Protein AF-A0A957GMZ2-F1 (afdb_monomer)

Foldseek 3Di:
DVLVVCVVCVVVVVVVQVVLVVVPWPKKFKAFPVRHTSDMPPDDPDPDPPPDAALEKEFQDAVPDGGIIIGTHRDDDPVVNVVRNVVSVVNNVVVNVVVVVVVVVVVVVVVVVVVVLVVVLVVVLPPDLDLLSLQQVLFVSLCVVLQFQKKKKWWAAPPDPIHIYIPPDDQDDPVVVVVVQVVCLVPQAKDKDACVRDPDRDSFRIKIKHFADAPRTSGIIMMGTGHPPDYDDPVSNVVSHVSRPVSRVSSNVSVVVVVVVVVVVVVD

Solvent-accessible surface area (backbone atoms only — not comparable to full-atom values): 14626 Å² total; per-residue (Å²): 104,62,68,54,51,52,65,74,43,36,72,60,53,49,52,52,36,50,56,42,42,74,74,56,28,70,33,33,36,34,29,37,71,86,71,47,78,75,47,57,38,74,71,67,96,56,93,70,78,71,89,66,79,54,66,34,76,23,68,21,40,49,87,93,43,67,56,20,34,42,33,32,25,74,49,84,47,73,69,56,50,54,50,46,41,52,52,23,51,51,54,16,51,52,54,40,50,54,51,49,51,54,49,51,50,50,53,49,50,53,51,50,52,49,49,50,53,52,47,54,53,51,60,58,60,72,75,64,94,46,67,65,62,48,39,33,49,50,11,44,50,47,13,61,76,65,41,26,71,23,14,30,37,40,41,33,40,91,89,51,80,70,44,73,23,45,16,87,55,84,75,68,57,74,64,66,47,49,51,52,52,53,54,42,66,74,66,67,50,73,43,77,50,42,48,93,77,44,97,61,91,55,93,47,60,26,41,41,37,31,56,26,61,42,89,78,40,79,43,32,38,38,36,40,32,33,46,63,97,50,82,89,46,74,69,48,55,53,51,51,43,56,51,21,51,52,50,16,53,50,54,48,53,50,54,53,50,52,53,52,54,52,52,57,62,75,76,109

pLDDT: mean 81.41, std 11.22, range [46.53, 94.38]

Sequence (268 aa):
MLADIVAIQHDHLEALAHDWLAAGATAFCIWNPQNELLARWPMLANGSSNGTAPNLTASIQVGNLTIGALGVFGIDTDQARVRLQAEANLLSQLAHLERDLNSMAAELIDTRDQLLALYNLTEATRHYVGIDETLERLAYETAKLVKAESAFLIVDLPQRPRLKAYYPSKMLDDETLAECLTMMQASRQPFLSTRDTVSDDPPYRSLLLVPMQVRQSKTAVLGVMNKLGDDFMSPDVKMAKAIADYAGAQIENVLLFQASVEQTRLQT

Secondary structure (DSSP, 8-state):
-HHHHHHHTHHHHHHHHHHHHHTT-SEEEEE-TTS-EEEEESPPSS-----PPPSEEEEEEETTEEEEEEEEES---HHHHHHHHHHHHHHHHHHHHHHHHHHHHHHHHHHHHHHHHHHHHHHHHTT---HHHHHHHHHHHHHHHTTEEEEEEEEE-TTSPPEEEEESS--S-HHHHHHHHHHHHHH-S-EEEEGGG-SS--S-SEEEEEE---TT-SEEEEEEEEESSS---HHHHHHHHHHHHHHHHHHHHHHHHHHHHHHHHHT-

Nearest PDB structures (foldseek):
  3ci6-assembly1_A  TM=6.701E-01  e=3.693E-06  Acinetobacter baylyi ADP1
  4bwi-assembly1_B  TM=6.196E-01  e=6.187E-07  Synechocystis sp.
  4bwi-assembly1_A  TM=5.876E-01  e=1.424E-06  Synechocystis sp.
  8w26-assembly1_A  TM=5.271E-01  e=2.583E-06  Synechococcus sp. JA-2-3B'a(2-13)
  5llx-assembly1_A  TM=5.083E-01  e=1.240E-04  Idiomarina sp. A28L

Mean predicted aligned error: 16.18 Å

Structure (mmCIF, N/CA/C/O backbone):
data_AF-A0A957GMZ2-F1
#
_entry.id   AF-A0A957GMZ2-F1
#
loop_
_atom_site.group_PDB
_atom_site.id
_atom_site.type_symbol
_atom_site.label_atom_id
_atom_site.label_alt_id
_atom_site.label_comp_id
_atom_site.label_asym_id
_atom_site.label_entity_id
_atom_site.label_seq_id
_atom_site.pdbx_PDB_ins_code
_atom_site.Cartn_x
_atom_site.Cartn_y
_atom_site.Cartn_z
_atom_site.occupancy
_atom_site.B_iso_or_equiv
_atom_site.auth_seq_id
_atom_site.auth_comp_id
_atom_site.auth_asym_id
_atom_site.auth_atom_id
_atom_site.pdbx_PDB_model_num
ATOM 1 N N . MET A 1 1 ? 9.984 -5.048 -19.584 1.00 73.81 1 MET A N 1
ATOM 2 C CA . MET A 1 1 ? 9.937 -3.639 -20.028 1.00 73.81 1 MET A CA 1
ATOM 3 C C . MET A 1 1 ? 10.576 -3.481 -21.399 1.00 73.81 1 MET A C 1
ATOM 5 O O . MET A 1 1 ? 9.835 -3.514 -22.361 1.00 73.81 1 MET A O 1
ATOM 9 N N . LEU A 1 2 ? 11.909 -3.404 -21.557 1.00 77.75 2 LEU A N 1
ATOM 10 C CA . LEU A 1 2 ? 12.484 -3.188 -22.900 1.00 77.75 2 LEU A CA 1
ATOM 11 C C . LEU A 1 2 ? 12.170 -4.329 -23.887 1.00 77.75 2 LEU A C 1
ATOM 13 O O . LEU A 1 2 ? 11.865 -4.062 -25.040 1.00 77.75 2 LEU A O 1
ATOM 17 N N . ALA A 1 3 ? 12.185 -5.586 -23.433 1.00 80.06 3 ALA A N 1
ATOM 18 C CA . ALA A 1 3 ? 11.786 -6.726 -24.264 1.00 80.06 3 ALA A CA 1
ATOM 19 C C . ALA A 1 3 ? 10.318 -6.642 -24.727 1.00 80.06 3 ALA A C 1
ATOM 21 O O . ALA A 1 3 ? 10.023 -6.969 -25.872 1.00 80.06 3 ALA A O 1
ATOM 22 N N . ASP A 1 4 ? 9.423 -6.145 -23.868 1.00 80.81 4 ASP A N 1
ATOM 23 C CA . ASP A 1 4 ? 8.000 -5.980 -24.184 1.00 80.81 4 ASP A CA 1
ATOM 24 C C . ASP A 1 4 ? 7.801 -4.844 -25.194 1.00 80.81 4 ASP A C 1
ATOM 26 O O . ASP A 1 4 ? 7.103 -5.025 -26.184 1.00 80.81 4 ASP A O 1
ATOM 30 N N . ILE A 1 5 ? 8.508 -3.718 -25.023 1.00 80.88 5 ILE A N 1
ATOM 31 C CA . ILE A 1 5 ? 8.527 -2.616 -25.999 1.00 80.88 5 ILE A CA 1
ATOM 32 C C . ILE A 1 5 ? 9.024 -3.112 -27.357 1.00 80.88 5 ILE A C 1
ATOM 34 O O . ILE A 1 5 ? 8.423 -2.796 -28.379 1.00 80.88 5 ILE A O 1
ATOM 38 N N . VAL A 1 6 ? 10.102 -3.901 -27.381 1.00 82.25 6 VAL A N 1
ATOM 39 C CA . VAL A 1 6 ? 10.663 -4.461 -28.620 1.00 82.25 6 VAL A CA 1
ATOM 40 C C . VAL A 1 6 ? 9.688 -5.430 -29.292 1.00 82.25 6 VAL A C 1
ATOM 42 O O . VAL A 1 6 ? 9.601 -5.443 -30.518 1.00 82.25 6 VAL A O 1
ATOM 45 N N . ALA A 1 7 ? 8.935 -6.210 -28.514 1.00 82.31 7 ALA A N 1
ATOM 46 C CA . ALA A 1 7 ? 7.908 -7.104 -29.038 1.00 82.31 7 ALA A CA 1
ATOM 47 C C . ALA A 1 7 ? 6.683 -6.339 -29.573 1.00 82.31 7 ALA A C 1
ATOM 49 O O . ALA A 1 7 ? 6.166 -6.678 -30.633 1.00 82.31 7 ALA A O 1
ATOM 50 N N . ILE A 1 8 ? 6.234 -5.295 -28.868 1.00 82.75 8 ILE A N 1
ATOM 51 C CA . ILE A 1 8 ? 5.062 -4.486 -29.237 1.00 82.75 8 ILE A CA 1
ATOM 52 C C . ILE A 1 8 ? 5.362 -3.581 -30.439 1.00 82.75 8 ILE A C 1
ATOM 54 O O . ILE A 1 8 ? 4.514 -3.411 -31.309 1.00 82.75 8 ILE A O 1
ATOM 58 N N . GLN A 1 9 ? 6.561 -2.997 -30.500 1.00 83.00 9 GLN A N 1
ATOM 59 C CA . GLN A 1 9 ? 6.983 -2.045 -31.537 1.00 83.00 9 GLN A CA 1
ATOM 60 C C . GLN A 1 9 ? 7.858 -2.694 -32.618 1.00 83.00 9 GLN A C 1
ATOM 62 O O . GLN A 1 9 ? 8.657 -2.009 -33.260 1.00 83.00 9 GLN A O 1
ATOM 67 N N . HIS A 1 10 ? 7.727 -4.008 -32.818 1.00 83.62 10 HIS A N 1
ATOM 68 C CA . HIS A 1 10 ? 8.591 -4.769 -33.719 1.00 83.62 10 HIS A CA 1
ATOM 69 C C . HIS A 1 10 ? 8.623 -4.187 -35.138 1.00 83.62 10 HIS A C 1
ATOM 71 O O . HIS A 1 10 ? 9.705 -3.903 -35.645 1.00 83.62 10 HIS A O 1
ATOM 77 N N . ASP A 1 11 ? 7.457 -3.910 -35.728 1.00 85.19 11 ASP A N 1
ATOM 78 C CA . ASP A 1 11 ? 7.334 -3.388 -37.097 1.00 85.19 11 ASP A CA 1
ATOM 79 C C . ASP A 1 11 ? 8.026 -2.024 -37.268 1.00 85.19 11 ASP A C 1
ATOM 81 O O . ASP A 1 11 ? 8.642 -1.734 -38.295 1.00 85.19 11 ASP A O 1
ATOM 85 N N . HIS A 1 12 ? 7.956 -1.169 -36.243 1.00 84.56 12 HIS A N 1
ATOM 86 C CA . HIS A 1 12 ? 8.593 0.145 -36.278 1.00 84.56 12 HIS A CA 1
ATOM 87 C C . HIS A 1 12 ? 10.117 0.037 -36.135 1.00 84.56 12 HIS A C 1
ATOM 89 O O . HIS A 1 12 ? 10.860 0.718 -36.841 1.00 84.56 12 HIS A O 1
ATOM 95 N N . LEU A 1 13 ? 10.591 -0.850 -35.256 1.00 86.75 13 LEU A N 1
ATOM 96 C CA . LEU A 1 13 ? 12.017 -1.141 -35.098 1.00 86.75 13 LEU A CA 1
ATOM 97 C C . LEU A 1 13 ? 12.602 -1.807 -36.347 1.00 86.75 13 LEU A C 1
ATOM 99 O O . LEU A 1 13 ? 13.735 -1.513 -36.723 1.00 86.75 13 LEU A O 1
ATOM 103 N N . GLU A 1 14 ? 11.824 -2.653 -37.018 1.00 88.31 14 GLU A N 1
ATOM 104 C CA . GLU A 1 14 ? 12.190 -3.243 -38.297 1.00 88.31 14 GLU A CA 1
ATOM 105 C C . GLU A 1 14 ? 12.313 -2.171 -39.387 1.00 88.31 14 GLU A C 1
ATOM 107 O O . GLU A 1 14 ? 13.298 -2.173 -40.126 1.00 88.31 14 GLU A O 1
ATOM 112 N N . ALA A 1 15 ? 11.383 -1.214 -39.468 1.00 88.38 15 ALA A N 1
ATOM 113 C CA . ALA A 1 15 ? 11.490 -0.094 -40.405 1.00 88.38 15 ALA A CA 1
ATOM 114 C C . ALA A 1 15 ? 12.758 0.747 -40.157 1.00 88.38 15 ALA A C 1
ATOM 116 O O . ALA A 1 15 ? 13.513 1.023 -41.090 1.00 88.38 15 ALA A O 1
ATOM 117 N N . LEU A 1 16 ? 13.055 1.073 -38.892 1.00 88.38 16 LEU A N 1
ATOM 118 C CA . LEU A 1 16 ? 14.285 1.781 -38.519 1.00 88.38 16 LEU A CA 1
ATOM 119 C C . LEU A 1 16 ? 15.540 0.989 -38.900 1.00 88.38 16 LEU A C 1
ATOM 121 O O . LEU A 1 16 ? 16.502 1.555 -39.423 1.00 88.38 16 LEU A O 1
ATOM 125 N N . ALA A 1 17 ? 15.534 -0.325 -38.675 1.00 88.62 17 ALA A N 1
ATOM 126 C CA . ALA A 1 17 ? 16.635 -1.191 -39.062 1.00 88.62 17 ALA A CA 1
ATOM 127 C C . ALA A 1 17 ? 16.863 -1.181 -40.581 1.00 88.62 17 ALA A C 1
ATOM 129 O O . ALA A 1 17 ? 18.006 -1.066 -41.024 1.00 88.62 17 ALA A O 1
ATOM 130 N N . HIS A 1 18 ? 15.796 -1.246 -41.383 1.00 90.38 18 HIS A N 1
ATOM 131 C CA . HIS A 1 18 ? 15.889 -1.144 -42.840 1.00 90.38 18 HIS A CA 1
ATOM 132 C C . HIS A 1 18 ? 16.468 0.204 -43.286 1.00 90.38 18 HIS A C 1
ATOM 134 O O . HIS A 1 18 ? 17.341 0.225 -44.155 1.00 90.38 18 HIS A O 1
ATOM 140 N N . ASP A 1 19 ? 16.073 1.309 -42.651 1.00 91.00 19 ASP A N 1
ATOM 141 C CA . ASP A 1 19 ? 16.626 2.636 -42.944 1.00 91.00 19 ASP A CA 1
ATOM 142 C C . ASP A 1 19 ? 18.119 2.743 -42.595 1.00 91.00 19 ASP A C 1
ATOM 144 O O . ASP A 1 19 ? 18.878 3.433 -43.280 1.00 91.00 19 ASP A O 1
ATOM 148 N N . TRP A 1 20 ? 18.569 2.067 -41.534 1.00 90.75 20 TRP A N 1
ATOM 149 C CA . TRP A 1 20 ? 19.989 1.976 -41.190 1.00 90.75 20 TRP A CA 1
ATOM 150 C C . TRP A 1 20 ? 20.776 1.158 -42.212 1.00 90.75 20 TRP A C 1
ATOM 152 O O . TRP A 1 20 ? 21.848 1.587 -42.646 1.00 90.75 20 TRP A 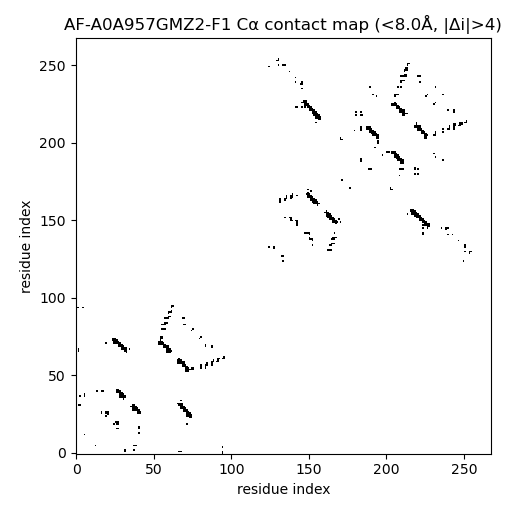O 1
ATOM 162 N N . LEU A 1 21 ? 20.245 0.008 -42.633 1.00 88.56 21 LEU A N 1
ATOM 163 C CA . LEU A 1 21 ? 20.865 -0.836 -43.658 1.00 88.56 21 LEU A CA 1
ATOM 164 C C . LEU A 1 21 ? 20.949 -0.106 -45.007 1.00 88.56 21 LEU A C 1
ATOM 166 O O . LEU A 1 21 ? 21.993 -0.131 -45.657 1.00 88.56 21 LEU A O 1
ATOM 170 N N . ALA A 1 22 ? 19.896 0.620 -45.395 1.00 88.56 22 ALA A N 1
ATOM 171 C CA . ALA A 1 22 ? 19.880 1.446 -46.603 1.00 88.56 22 ALA A CA 1
ATOM 172 C C . ALA A 1 22 ? 20.901 2.597 -46.548 1.00 88.56 22 ALA A C 1
ATOM 174 O O . ALA A 1 22 ? 21.479 2.960 -47.572 1.00 88.56 22 ALA A O 1
ATOM 175 N N . ALA A 1 23 ? 21.170 3.139 -45.356 1.00 86.12 23 ALA A N 1
ATOM 176 C CA . ALA A 1 23 ? 22.198 4.154 -45.134 1.00 86.12 23 ALA A CA 1
ATOM 177 C C . ALA A 1 23 ? 23.640 3.599 -45.152 1.00 86.12 23 ALA A C 1
ATOM 179 O O . ALA A 1 23 ? 24.589 4.375 -45.038 1.00 86.12 23 ALA A O 1
ATOM 180 N N . GLY A 1 24 ? 23.815 2.279 -45.303 1.00 85.81 24 GLY A N 1
ATOM 181 C CA . GLY A 1 24 ? 25.116 1.609 -45.378 1.00 85.81 24 GLY A CA 1
ATOM 182 C C . GLY A 1 24 ? 25.524 0.850 -44.113 1.00 85.81 24 GLY A C 1
ATOM 183 O O . GLY A 1 24 ? 26.675 0.423 -44.011 1.00 85.81 24 GLY A O 1
ATOM 184 N N . ALA A 1 25 ? 24.624 0.680 -43.137 1.00 88.75 25 ALA A N 1
ATOM 185 C CA . ALA A 1 25 ? 24.909 -0.145 -41.972 1.00 88.75 25 ALA A CA 1
ATOM 186 C C . ALA A 1 25 ? 24.957 -1.619 -42.376 1.00 88.75 25 ALA A C 1
ATOM 188 O O . ALA A 1 25 ? 24.236 -2.076 -43.258 1.00 88.75 25 ALA A O 1
ATOM 189 N N . THR A 1 26 ? 25.797 -2.386 -41.693 1.00 85.81 26 THR A N 1
ATOM 190 C CA . THR A 1 26 ? 25.870 -3.844 -41.862 1.00 85.81 26 THR A CA 1
ATOM 191 C C . THR A 1 26 ? 24.919 -4.573 -40.921 1.00 85.81 26 THR A C 1
ATOM 193 O O . THR A 1 26 ? 24.476 -5.676 -41.238 1.00 85.81 26 THR A O 1
ATOM 196 N N . ALA A 1 27 ? 24.604 -3.972 -39.770 1.00 86.81 27 ALA A N 1
ATOM 197 C CA . ALA A 1 27 ? 23.594 -4.472 -38.849 1.00 86.81 27 ALA A CA 1
ATOM 198 C C . ALA A 1 27 ? 23.089 -3.381 -37.892 1.00 86.81 27 ALA A C 1
ATOM 200 O O . ALA A 1 27 ? 23.830 -2.459 -37.545 1.00 86.81 27 ALA A O 1
ATOM 201 N N . PHE A 1 28 ? 21.854 -3.552 -37.424 1.00 89.06 28 PHE A N 1
ATOM 202 C CA . PHE A 1 28 ? 21.220 -2.811 -36.334 1.00 89.06 28 PHE A CA 1
ATOM 203 C C . PHE A 1 28 ? 20.789 -3.788 -35.237 1.00 89.06 28 PHE A C 1
ATOM 205 O O . PHE A 1 28 ? 20.369 -4.910 -35.530 1.00 89.06 28 PHE A O 1
ATOM 212 N N . CYS A 1 29 ? 20.910 -3.400 -33.973 1.00 89.62 29 CYS A N 1
ATOM 213 C CA . CYS A 1 29 ? 20.696 -4.304 -32.844 1.00 89.62 29 CYS A CA 1
ATOM 214 C C . CYS A 1 29 ? 20.311 -3.579 -31.561 1.00 89.62 29 CYS A C 1
ATOM 216 O O . CYS A 1 29 ? 20.622 -2.405 -31.371 1.00 89.62 29 CYS A O 1
ATOM 218 N N . ILE A 1 30 ? 19.649 -4.324 -30.679 1.00 89.44 30 ILE A N 1
ATOM 219 C CA . ILE A 1 30 ? 19.155 -3.859 -29.387 1.00 89.44 30 ILE A CA 1
ATOM 220 C C . ILE A 1 30 ? 19.600 -4.857 -28.324 1.00 89.44 30 ILE A C 1
ATOM 222 O O . ILE A 1 30 ? 19.367 -6.058 -28.476 1.00 89.44 30 ILE A O 1
ATOM 226 N N . TRP A 1 31 ? 20.202 -4.366 -27.242 1.00 88.12 31 TRP A N 1
ATOM 227 C CA . TRP A 1 31 ? 20.588 -5.175 -26.084 1.00 88.12 31 TRP A CA 1
ATOM 228 C C . TRP A 1 31 ? 19.838 -4.775 -24.828 1.00 88.12 31 TRP A C 1
ATOM 230 O O . TRP A 1 31 ? 19.437 -3.620 -24.659 1.00 88.12 31 TRP A O 1
ATOM 240 N N . ASN A 1 32 ? 19.709 -5.737 -23.920 1.00 86.06 32 ASN A N 1
ATOM 241 C CA . ASN A 1 32 ? 19.279 -5.493 -22.553 1.00 86.06 32 ASN A CA 1
ATOM 242 C C . ASN A 1 32 ? 20.463 -5.018 -21.669 1.00 86.06 32 ASN A C 1
ATOM 244 O O . ASN A 1 32 ? 21.615 -5.012 -22.112 1.00 86.06 32 ASN A O 1
ATOM 248 N N . PRO A 1 33 ? 20.214 -4.623 -20.406 1.00 82.00 33 PRO A N 1
ATOM 249 C CA . PRO A 1 33 ? 21.260 -4.181 -19.479 1.00 82.00 33 PRO A CA 1
ATOM 250 C C . PRO A 1 33 ? 22.289 -5.268 -19.140 1.00 82.00 33 PRO A C 1
ATOM 252 O O . PRO A 1 33 ? 23.411 -4.954 -18.759 1.00 82.00 33 PRO A O 1
ATOM 255 N N . GLN A 1 34 ? 21.912 -6.543 -19.276 1.00 81.88 34 GLN A N 1
ATOM 256 C CA . GLN A 1 34 ? 22.770 -7.715 -19.091 1.00 81.88 34 GLN A CA 1
ATOM 257 C C . GLN A 1 34 ? 23.616 -8.027 -20.340 1.00 81.88 34 GLN A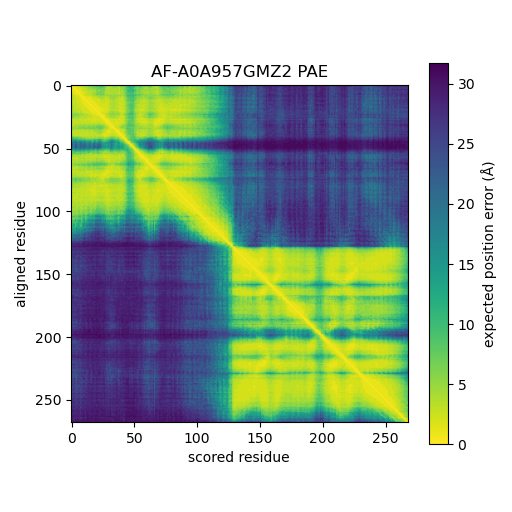 C 1
ATOM 259 O O . GLN A 1 34 ? 24.333 -9.025 -20.362 1.00 81.88 34 GLN A O 1
ATOM 264 N N . ASN A 1 35 ? 23.572 -7.155 -21.356 1.00 77.75 35 ASN A N 1
ATOM 265 C CA . ASN A 1 35 ? 24.282 -7.285 -22.626 1.00 77.75 35 ASN A CA 1
ATOM 266 C C . ASN A 1 35 ? 23.834 -8.496 -23.470 1.00 77.75 35 ASN A C 1
ATOM 268 O O . ASN A 1 35 ? 24.556 -8.962 -24.353 1.00 77.75 35 ASN A O 1
ATOM 272 N N . GLU A 1 36 ? 22.625 -8.996 -23.221 1.00 82.12 36 GLU A N 1
ATOM 273 C CA . GLU A 1 36 ? 21.969 -10.011 -24.036 1.00 82.12 36 GLU A CA 1
ATOM 274 C C . GLU A 1 36 ? 21.246 -9.338 -25.203 1.00 82.12 36 GLU A C 1
ATOM 276 O O . GLU A 1 36 ? 20.627 -8.278 -25.066 1.00 82.12 36 GLU A O 1
ATOM 281 N N . LEU A 1 37 ? 21.349 -9.949 -26.380 1.00 82.69 37 LEU A N 1
ATOM 282 C CA . LEU A 1 37 ? 20.761 -9.429 -27.606 1.00 82.69 37 LEU A CA 1
ATOM 283 C C . LEU A 1 37 ? 19.245 -9.657 -27.595 1.00 82.69 37 LEU A C 1
ATOM 285 O O . LEU A 1 37 ? 18.797 -10.801 -27.620 1.00 82.69 37 LEU A O 1
ATOM 289 N N . LEU A 1 38 ? 18.469 -8.574 -27.602 1.00 84.81 38 LEU A N 1
ATOM 290 C CA . LEU A 1 38 ? 17.008 -8.624 -27.688 1.00 84.81 38 LEU A CA 1
ATOM 291 C C . LEU A 1 38 ? 16.536 -8.752 -29.137 1.00 84.81 38 LEU A C 1
ATOM 293 O O . LEU A 1 38 ? 15.622 -9.519 -29.422 1.00 84.81 38 LEU A O 1
ATOM 297 N N . ALA A 1 39 ? 17.158 -8.008 -30.054 1.00 86.19 39 ALA A N 1
ATOM 298 C CA . ALA A 1 39 ? 16.830 -8.059 -31.474 1.00 86.19 39 ALA A CA 1
ATOM 299 C C . ALA A 1 39 ? 18.016 -7.624 -32.345 1.00 86.19 39 ALA A C 1
ATOM 301 O O . ALA A 1 39 ? 18.848 -6.816 -31.921 1.00 86.19 39 ALA A O 1
ATOM 302 N N . ARG A 1 40 ? 18.098 -8.163 -33.568 1.00 86.94 40 ARG A N 1
ATOM 303 C CA . ARG A 1 40 ? 19.129 -7.832 -34.561 1.00 86.94 40 ARG A CA 1
ATOM 304 C C . ARG A 1 40 ? 18.596 -7.965 -35.978 1.00 86.94 40 ARG A C 1
ATOM 306 O O . ARG A 1 40 ? 17.957 -8.959 -36.310 1.00 86.94 40 ARG A O 1
ATOM 313 N N . TRP A 1 41 ? 19.016 -7.036 -36.824 1.00 88.75 41 TRP A N 1
ATOM 314 C CA . TRP A 1 41 ? 18.743 -7.025 -38.252 1.00 88.75 41 TRP A CA 1
ATOM 315 C C . TRP A 1 41 ? 20.034 -6.780 -39.044 1.00 88.75 41 TRP A C 1
ATOM 317 O O . TRP A 1 41 ? 20.797 -5.889 -38.669 1.00 88.75 41 TRP A O 1
ATOM 327 N N . PRO A 1 42 ? 20.299 -7.531 -40.130 1.00 81.25 42 PRO A N 1
ATOM 328 C CA . PRO A 1 42 ? 19.615 -8.763 -40.528 1.00 81.25 42 PRO A CA 1
ATOM 329 C C . PRO A 1 42 ? 19.868 -9.901 -39.521 1.00 81.25 42 PRO A C 1
ATOM 331 O O . PRO A 1 42 ? 20.904 -9.940 -38.845 1.00 81.25 42 PRO A O 1
ATOM 334 N N . MET A 1 43 ? 18.915 -10.832 -39.418 1.00 73.50 43 MET A N 1
ATOM 335 C CA . MET A 1 43 ? 19.029 -11.997 -38.538 1.00 73.50 43 MET A CA 1
ATOM 336 C C . MET A 1 43 ? 20.156 -12.909 -39.045 1.00 73.50 43 MET A C 1
ATOM 338 O O . MET A 1 43 ? 20.182 -13.291 -40.215 1.00 73.50 43 MET A O 1
ATOM 342 N N . LEU A 1 44 ? 21.127 -13.235 -38.189 1.00 66.81 44 LEU A N 1
ATOM 343 C CA . LEU A 1 44 ? 22.219 -14.131 -38.573 1.00 66.81 44 LEU A CA 1
ATOM 344 C C . LEU A 1 44 ? 21.679 -15.561 -38.705 1.00 66.81 44 LEU A C 1
ATOM 346 O O . LEU A 1 44 ? 21.052 -16.070 -37.781 1.00 66.81 44 LEU A O 1
ATOM 350 N N . ALA A 1 45 ? 21.958 -16.215 -39.837 1.00 52.97 45 ALA A N 1
ATOM 351 C CA . ALA A 1 45 ? 21.461 -17.560 -40.148 1.00 52.97 45 ALA A CA 1
ATOM 352 C C . ALA A 1 45 ? 21.933 -18.644 -39.159 1.00 52.97 45 ALA A C 1
ATOM 354 O O . ALA A 1 45 ? 21.316 -19.699 -39.071 1.00 52.97 45 ALA A O 1
ATOM 355 N N . ASN A 1 46 ? 22.987 -18.371 -38.386 1.00 47.69 46 ASN A N 1
ATOM 356 C CA . ASN A 1 46 ? 23.498 -19.237 -37.331 1.00 47.69 46 ASN A CA 1
ATOM 357 C C . ASN A 1 46 ? 23.702 -18.375 -36.081 1.00 47.69 46 ASN A C 1
ATOM 359 O O . ASN A 1 46 ? 24.330 -17.323 -36.184 1.00 47.69 46 ASN A O 1
ATOM 363 N N . GLY A 1 47 ? 23.179 -18.805 -34.928 1.00 46.59 47 GLY A N 1
ATOM 364 C CA . GLY A 1 47 ? 23.130 -18.078 -33.647 1.00 46.59 47 GLY A CA 1
ATOM 365 C C . GLY A 1 47 ? 24.473 -17.718 -32.988 1.00 46.59 47 GLY A C 1
ATOM 366 O O . GLY A 1 47 ? 24.578 -17.713 -31.767 1.00 46.59 47 GLY A O 1
ATOM 367 N N . SER A 1 48 ? 25.511 -17.420 -33.765 1.00 46.56 48 SER A N 1
ATOM 368 C CA . SER A 1 48 ? 26.745 -16.808 -33.298 1.00 46.56 48 SER A CA 1
ATOM 369 C C . SER A 1 48 ? 26.502 -15.325 -33.022 1.00 46.56 48 SER A C 1
ATOM 371 O O . SER A 1 48 ? 26.401 -14.508 -33.942 1.00 46.56 48 SER A O 1
ATOM 373 N N . SER A 1 49 ? 26.449 -14.971 -31.741 1.00 50.41 49 SER A N 1
ATOM 374 C CA . SER A 1 49 ? 26.758 -13.629 -31.264 1.00 50.41 49 SER A CA 1
ATOM 375 C C . SER A 1 49 ? 28.194 -13.305 -31.676 1.00 50.41 49 SER A C 1
ATOM 377 O O . SER A 1 49 ? 29.148 -13.641 -30.979 1.00 50.41 49 SER A O 1
ATOM 379 N N . ASN A 1 50 ? 28.389 -12.695 -32.849 1.00 49.56 50 ASN A N 1
ATOM 380 C CA . ASN A 1 50 ? 29.698 -12.131 -33.166 1.00 49.56 50 ASN A CA 1
ATOM 381 C C . ASN A 1 50 ? 30.012 -11.120 -32.059 1.00 49.56 50 ASN A C 1
ATOM 383 O O . ASN A 1 50 ? 29.354 -10.085 -31.972 1.00 49.56 50 ASN A O 1
ATOM 387 N N . GLY A 1 51 ? 30.986 -11.450 -31.204 1.00 53.31 51 GLY A N 1
ATOM 388 C CA . GLY A 1 51 ? 31.480 -10.643 -30.081 1.00 53.31 51 GLY A CA 1
ATOM 389 C C . GLY A 1 51 ? 32.210 -9.374 -30.520 1.00 53.31 51 GLY A C 1
ATOM 390 O O . GLY A 1 51 ? 33.153 -8.931 -29.874 1.00 53.31 51 GLY A O 1
ATOM 391 N N . THR A 1 52 ? 31.816 -8.816 -31.658 1.00 63.00 52 THR A N 1
ATOM 392 C CA . THR A 1 52 ? 32.273 -7.531 -32.153 1.00 63.00 52 THR A CA 1
ATOM 393 C C . THR A 1 52 ? 31.368 -6.479 -31.531 1.00 63.00 52 THR A C 1
ATOM 395 O O . THR A 1 52 ? 30.149 -6.547 -31.681 1.00 63.00 52 THR A O 1
ATOM 398 N N . ALA A 1 53 ? 31.951 -5.528 -30.804 1.00 70.38 53 ALA A N 1
ATOM 399 C CA . ALA A 1 53 ? 31.192 -4.388 -30.317 1.00 70.38 53 ALA A CA 1
ATOM 400 C C . ALA A 1 53 ? 30.678 -3.571 -31.521 1.00 70.38 53 ALA A C 1
ATOM 402 O O . ALA A 1 53 ? 31.408 -3.431 -32.508 1.00 70.38 53 ALA A O 1
ATOM 403 N N . PRO A 1 54 ? 29.438 -3.061 -31.475 1.00 80.31 54 PRO A N 1
ATOM 404 C CA . PRO A 1 54 ? 28.937 -2.117 -32.477 1.00 80.31 54 PRO A CA 1
ATOM 405 C C . PRO A 1 54 ? 29.848 -0.891 -32.598 1.00 80.31 54 PRO A C 1
ATOM 407 O O . PRO A 1 54 ? 30.463 -0.457 -31.625 1.00 80.31 54 PRO A O 1
ATOM 410 N N . ASN A 1 55 ? 29.909 -0.321 -33.803 1.00 84.06 55 ASN A N 1
ATOM 411 C CA . ASN A 1 55 ? 30.685 0.890 -34.073 1.00 84.06 55 ASN A CA 1
ATOM 412 C C . ASN A 1 55 ? 30.075 2.111 -33.377 1.00 84.06 55 ASN A C 1
ATOM 414 O O . ASN A 1 55 ? 30.797 2.965 -32.874 1.00 84.06 55 ASN A O 1
ATOM 418 N N . LEU A 1 56 ? 28.744 2.165 -33.326 1.00 88.88 56 LEU A N 1
ATOM 419 C CA . LEU A 1 56 ? 27.994 3.201 -32.632 1.00 88.88 56 LEU A CA 1
ATOM 420 C C . LEU A 1 56 ? 27.042 2.560 -31.635 1.00 88.88 56 LEU A C 1
ATOM 422 O O . LEU A 1 56 ? 26.331 1.615 -31.978 1.00 88.88 56 LEU A O 1
ATOM 426 N N . THR A 1 57 ? 27.001 3.112 -30.426 1.00 89.62 57 THR A N 1
ATOM 427 C CA . THR A 1 57 ? 26.045 2.741 -29.384 1.00 89.62 57 THR A CA 1
ATOM 428 C C . THR A 1 57 ? 25.322 3.962 -28.857 1.00 89.62 57 THR A C 1
ATOM 430 O O . THR A 1 57 ? 25.906 5.036 -28.726 1.00 89.62 57 THR A O 1
ATOM 433 N N . ALA A 1 58 ? 24.049 3.784 -28.522 1.00 91.44 58 ALA A N 1
ATOM 434 C CA . ALA A 1 58 ? 23.282 4.776 -27.786 1.00 91.44 58 ALA A CA 1
ATOM 435 C C . ALA A 1 58 ? 22.468 4.090 -26.690 1.00 91.44 58 ALA A C 1
ATOM 437 O O . ALA A 1 58 ? 21.767 3.107 -26.933 1.00 91.44 58 ALA A O 1
ATOM 438 N N . SER A 1 59 ? 22.585 4.601 -25.470 1.00 91.56 59 SER A N 1
ATOM 439 C CA . SER A 1 59 ? 21.920 4.033 -24.298 1.00 91.56 59 SER A CA 1
ATOM 440 C C . SER A 1 59 ? 20.455 4.451 -24.243 1.00 91.56 59 SER A C 1
ATOM 442 O O . SER A 1 59 ? 20.133 5.619 -24.453 1.00 91.56 59 SER A O 1
ATOM 444 N N . ILE A 1 60 ? 19.585 3.508 -23.889 1.00 90.56 60 ILE A N 1
ATOM 445 C CA . ILE A 1 60 ? 18.171 3.751 -23.605 1.00 90.56 60 ILE A CA 1
ATOM 446 C C . ILE A 1 60 ? 18.019 3.858 -22.088 1.00 90.56 60 ILE A C 1
ATOM 448 O O . ILE A 1 60 ? 18.360 2.923 -21.354 1.00 90.56 60 ILE A O 1
ATOM 452 N N . GLN A 1 61 ? 17.525 4.996 -21.607 1.00 87.94 61 GLN A N 1
ATOM 453 C CA . GLN A 1 61 ? 17.453 5.314 -20.182 1.00 87.94 61 GLN A CA 1
ATOM 454 C C . GLN A 1 61 ? 16.028 5.653 -19.755 1.00 87.94 61 GLN A C 1
ATOM 456 O O . GLN A 1 61 ? 15.309 6.365 -20.446 1.00 87.94 61 GLN A O 1
ATOM 461 N N . VAL A 1 62 ? 15.632 5.185 -18.574 1.00 84.56 62 VAL A N 1
ATOM 462 C CA . VAL A 1 62 ? 14.394 5.603 -17.908 1.00 84.56 62 VAL A CA 1
ATOM 463 C C . VAL A 1 62 ? 14.774 6.197 -16.557 1.00 84.56 62 VAL A C 1
ATOM 465 O O . VAL A 1 62 ? 15.169 5.483 -15.630 1.00 84.56 62 VAL A O 1
ATOM 468 N N . GLY A 1 63 ? 14.709 7.526 -16.454 1.00 80.88 63 GLY A N 1
ATOM 469 C CA . GLY A 1 63 ? 15.313 8.262 -15.341 1.00 80.88 63 GLY A CA 1
ATOM 470 C C . GLY A 1 63 ? 16.834 8.072 -15.333 1.00 80.88 63 GLY A C 1
ATOM 471 O O . GLY A 1 63 ? 17.490 8.336 -16.333 1.00 80.88 63 GLY A O 1
ATOM 472 N N . ASN A 1 64 ? 17.384 7.561 -14.227 1.00 80.94 64 ASN A N 1
ATOM 473 C CA . ASN A 1 64 ? 18.822 7.272 -14.090 1.00 80.94 64 ASN A CA 1
ATOM 474 C C . ASN A 1 64 ? 19.190 5.811 -14.404 1.00 80.94 64 ASN A C 1
ATOM 476 O O . ASN A 1 64 ? 20.348 5.423 -14.249 1.00 80.94 64 ASN A O 1
ATOM 480 N N . LEU A 1 65 ? 18.216 4.978 -14.781 1.00 85.00 65 LEU A N 1
ATOM 481 C CA . LEU A 1 65 ? 18.436 3.558 -15.028 1.00 85.00 65 LEU A CA 1
ATOM 482 C C . LEU A 1 65 ? 18.581 3.298 -16.529 1.00 85.00 65 LEU A C 1
ATOM 484 O O . LEU A 1 65 ? 17.652 3.544 -17.296 1.00 85.00 65 LEU A O 1
ATOM 488 N N . THR A 1 66 ? 19.722 2.747 -16.940 1.00 88.69 66 THR A N 1
ATOM 489 C CA . THR A 1 66 ? 19.903 2.226 -18.300 1.00 88.69 66 THR A CA 1
ATOM 490 C C . THR A 1 66 ? 19.135 0.918 -18.439 1.00 88.69 66 THR A C 1
ATOM 492 O O . THR A 1 66 ? 19.456 -0.069 -17.778 1.00 88.69 66 THR A O 1
ATOM 495 N N . ILE A 1 67 ? 18.118 0.914 -19.298 1.00 88.69 67 ILE A N 1
ATOM 496 C CA . ILE A 1 67 ? 17.260 -0.251 -19.545 1.00 88.69 67 ILE A CA 1
ATOM 497 C C . ILE A 1 67 ? 17.677 -1.044 -20.790 1.00 88.69 67 ILE A C 1
ATOM 499 O O . ILE A 1 67 ? 17.137 -2.120 -21.024 1.00 88.69 67 ILE A O 1
ATOM 503 N N . GLY A 1 68 ? 18.651 -0.542 -21.554 1.00 88.88 68 GLY A N 1
ATOM 504 C CA . GLY A 1 68 ? 19.285 -1.235 -22.673 1.00 88.88 68 GLY A CA 1
ATOM 505 C C . GLY A 1 68 ? 20.079 -0.285 -23.564 1.00 88.88 68 GLY A C 1
ATOM 506 O O . GLY A 1 68 ? 20.317 0.866 -23.195 1.00 88.88 68 GLY A O 1
ATOM 507 N N . ALA A 1 69 ? 20.488 -0.759 -24.738 1.00 91.31 69 ALA A N 1
ATOM 508 C CA . ALA A 1 69 ? 21.233 0.042 -25.706 1.00 91.31 69 ALA A CA 1
ATOM 509 C C . ALA A 1 69 ? 20.892 -0.340 -27.150 1.00 91.31 69 ALA A C 1
ATOM 511 O O . ALA A 1 69 ? 20.651 -1.510 -27.447 1.00 91.31 69 ALA A O 1
ATOM 512 N N . LEU A 1 70 ? 20.918 0.651 -28.039 1.00 90.88 70 LEU A N 1
ATOM 513 C CA . LEU A 1 70 ? 20.921 0.469 -29.487 1.00 90.88 70 LEU A CA 1
ATOM 514 C C . LEU A 1 70 ? 22.357 0.381 -29.995 1.00 90.88 70 LEU A C 1
ATOM 516 O O . LEU A 1 70 ? 23.236 1.083 -29.488 1.00 90.88 70 LEU A O 1
ATOM 520 N N . GLY A 1 71 ? 22.581 -0.419 -31.033 1.00 90.44 71 GLY A N 1
ATOM 521 C CA . GLY A 1 71 ? 23.852 -0.472 -31.742 1.00 90.44 71 GLY A CA 1
ATOM 522 C C . GLY A 1 71 ? 23.708 -0.547 -33.244 1.00 90.44 71 GLY A C 1
ATOM 523 O O . GLY A 1 71 ? 22.804 -1.201 -33.764 1.00 90.44 71 GLY A O 1
ATOM 524 N N . VAL A 1 72 ? 24.661 0.083 -33.922 1.00 89.94 72 VAL A N 1
ATOM 525 C CA . VAL A 1 72 ? 24.812 0.053 -35.376 1.00 89.94 72 VAL A CA 1
ATOM 526 C C . VAL A 1 72 ? 26.221 -0.424 -35.720 1.00 89.94 72 VAL A C 1
ATOM 528 O O . VAL A 1 72 ? 27.208 -0.005 -35.109 1.00 89.94 72 VAL A O 1
ATOM 531 N N . PHE A 1 73 ? 26.319 -1.296 -36.721 1.00 88.19 73 PHE A N 1
ATOM 532 C CA . PHE A 1 73 ? 27.573 -1.793 -37.281 1.00 88.19 73 PHE A CA 1
ATOM 533 C C . PHE A 1 73 ? 27.816 -1.230 -38.682 1.00 88.19 73 PHE A C 1
ATOM 535 O O . PHE A 1 73 ? 26.884 -1.073 -39.466 1.00 88.19 73 PHE A O 1
ATOM 542 N N . GLY A 1 74 ? 29.078 -1.008 -39.050 1.00 84.12 74 GLY A N 1
ATOM 543 C CA . GLY A 1 74 ? 29.487 -0.634 -40.412 1.00 84.12 74 GLY A CA 1
ATOM 544 C C . GLY A 1 74 ? 29.440 0.863 -40.733 1.00 84.12 74 GLY A C 1
ATOM 545 O O . GLY A 1 74 ? 29.960 1.260 -41.770 1.00 84.12 74 GLY A O 1
ATOM 546 N N . ILE A 1 75 ? 28.887 1.693 -39.844 1.00 87.88 75 ILE A N 1
ATOM 547 C CA . ILE A 1 75 ? 28.893 3.158 -39.960 1.00 87.88 75 ILE A CA 1
ATOM 548 C C . ILE A 1 75 ? 29.441 3.761 -38.664 1.00 87.88 75 ILE A C 1
ATOM 550 O O . ILE A 1 75 ? 29.017 3.372 -37.579 1.00 87.88 75 ILE A O 1
ATOM 554 N N . ASP A 1 76 ? 30.341 4.737 -38.785 1.00 87.19 76 ASP A N 1
ATOM 555 C CA . ASP A 1 76 ? 30.844 5.566 -37.680 1.00 87.19 76 ASP A CA 1
ATOM 556 C C . ASP A 1 76 ? 31.028 7.014 -38.159 1.00 87.19 76 ASP A C 1
ATOM 558 O O . ASP A 1 76 ? 32.135 7.504 -38.369 1.00 87.19 76 ASP A O 1
ATOM 562 N N . THR A 1 77 ? 29.912 7.687 -38.441 1.00 90.06 77 THR A N 1
ATOM 563 C CA . THR A 1 77 ? 29.901 9.114 -38.786 1.00 90.06 77 THR A CA 1
ATOM 564 C C . THR A 1 77 ? 29.231 9.912 -37.676 1.00 90.06 77 THR A C 1
ATOM 566 O O . THR A 1 77 ? 28.345 9.408 -36.981 1.00 90.06 77 THR A O 1
ATOM 569 N N . ASP A 1 78 ? 29.596 11.186 -37.526 1.00 88.69 78 ASP A N 1
ATOM 570 C CA . ASP A 1 78 ? 28.983 12.047 -36.507 1.00 88.69 78 ASP A CA 1
ATOM 571 C C . ASP A 1 78 ? 27.473 12.225 -36.735 1.00 88.69 78 ASP A C 1
ATOM 573 O O . ASP A 1 78 ? 26.695 12.214 -35.782 1.00 88.69 78 ASP A O 1
ATOM 577 N N . GLN A 1 79 ? 27.031 12.293 -37.997 1.00 88.69 79 GLN A N 1
ATOM 578 C CA . GLN A 1 79 ? 25.607 12.344 -38.340 1.00 88.69 79 GLN A CA 1
ATOM 579 C C . GLN A 1 79 ? 24.872 11.061 -37.921 1.00 88.69 79 GLN A C 1
ATOM 581 O O . GLN A 1 79 ? 23.767 11.137 -37.382 1.00 88.69 79 GLN A O 1
ATOM 586 N N . ALA A 1 80 ? 25.486 9.890 -38.120 1.00 88.38 80 ALA A N 1
ATOM 587 C CA . ALA A 1 80 ? 24.928 8.621 -37.665 1.00 88.38 80 ALA A CA 1
ATOM 588 C C . ALA A 1 80 ? 24.876 8.544 -36.132 1.00 88.38 80 ALA A C 1
ATOM 590 O O . ALA A 1 80 ? 23.878 8.097 -35.575 1.00 88.38 80 ALA A O 1
ATOM 591 N N . ARG A 1 81 ? 25.893 9.051 -35.428 1.00 90.88 81 ARG A N 1
ATOM 592 C CA . ARG A 1 81 ? 25.889 9.100 -33.959 1.00 90.88 81 ARG A CA 1
ATOM 593 C C . ARG A 1 81 ? 24.752 9.971 -33.419 1.00 90.88 81 ARG A C 1
ATOM 595 O O . ARG A 1 81 ? 24.037 9.544 -32.518 1.00 90.88 81 ARG A O 1
ATOM 602 N N . VAL A 1 82 ? 24.543 11.158 -33.997 1.00 91.44 82 VAL A N 1
ATOM 603 C CA . VAL A 1 82 ? 23.438 12.059 -33.616 1.00 91.44 82 VAL A CA 1
ATOM 604 C C . VAL A 1 82 ? 22.079 11.417 -33.893 1.00 91.44 82 VAL A C 1
ATOM 606 O O . VAL A 1 82 ? 21.193 11.478 -33.042 1.00 91.44 82 VAL A O 1
ATOM 609 N N . ARG A 1 83 ? 21.918 10.764 -35.050 1.00 92.38 83 ARG A N 1
ATOM 610 C CA . ARG A 1 83 ? 20.686 10.047 -35.400 1.00 92.38 83 ARG A CA 1
ATOM 611 C C . ARG A 1 83 ? 20.398 8.910 -34.418 1.00 92.38 83 ARG A C 1
ATOM 613 O O . ARG A 1 83 ? 19.303 8.859 -33.869 1.00 92.38 83 ARG A O 1
ATOM 620 N N . LEU A 1 84 ? 21.381 8.049 -34.153 1.00 91.50 84 LEU A N 1
ATOM 621 C CA . LEU A 1 84 ? 21.231 6.921 -33.231 1.00 91.50 84 LEU A CA 1
ATOM 622 C C . LEU A 1 84 ? 20.892 7.397 -31.812 1.00 91.50 84 LEU A C 1
ATOM 624 O O . LEU A 1 84 ? 20.049 6.805 -31.142 1.00 91.50 84 LEU A O 1
ATOM 628 N N . GLN A 1 85 ? 21.498 8.501 -31.366 1.00 91.88 85 GLN A N 1
ATOM 629 C CA . GLN A 1 85 ? 21.172 9.106 -30.078 1.00 91.88 85 GLN A CA 1
ATOM 630 C C . GLN A 1 85 ? 19.743 9.663 -30.042 1.00 91.88 85 GLN A C 1
ATOM 632 O O . GLN A 1 85 ? 19.055 9.502 -29.036 1.00 91.88 85 GLN A O 1
ATOM 637 N N . ALA A 1 86 ? 19.274 10.304 -31.116 1.00 89.50 86 ALA A N 1
ATOM 638 C CA . ALA A 1 86 ? 17.901 10.798 -31.200 1.00 89.50 86 ALA A CA 1
ATOM 639 C C . ALA A 1 86 ? 16.879 9.649 -31.151 1.00 89.50 86 ALA A C 1
ATOM 641 O O . ALA A 1 86 ? 15.883 9.744 -30.434 1.00 89.50 86 ALA A O 1
ATOM 642 N N . GLU A 1 87 ? 17.157 8.544 -31.844 1.00 90.12 87 GLU A N 1
ATOM 643 C CA . GLU A 1 87 ? 16.327 7.334 -31.823 1.00 90.12 87 GLU A CA 1
ATOM 644 C C . GLU A 1 87 ? 16.319 6.672 -30.433 1.00 90.12 87 GLU A C 1
ATOM 646 O O . GLU A 1 87 ? 15.255 6.331 -29.912 1.00 90.12 87 GLU A O 1
ATOM 651 N N . ALA A 1 88 ? 17.476 6.574 -29.768 1.00 90.12 88 ALA A N 1
ATOM 652 C CA . ALA A 1 88 ? 17.558 6.080 -28.392 1.00 90.12 88 ALA A CA 1
ATOM 653 C C . ALA A 1 88 ? 16.811 6.984 -27.395 1.00 90.12 88 ALA A C 1
ATOM 655 O O . ALA A 1 88 ? 16.160 6.484 -26.474 1.00 90.12 88 ALA A O 1
ATOM 656 N N . ASN A 1 89 ? 16.853 8.306 -27.588 1.00 90.19 89 ASN A N 1
ATOM 657 C CA . ASN A 1 89 ? 16.106 9.259 -26.767 1.00 90.19 89 ASN A CA 1
ATOM 658 C C . ASN A 1 89 ? 14.588 9.099 -26.952 1.00 90.19 89 ASN A C 1
ATOM 660 O O . ASN A 1 89 ? 13.847 9.183 -25.975 1.00 90.19 89 ASN A O 1
ATOM 664 N N . LEU A 1 90 ? 14.117 8.831 -28.173 1.00 88.12 90 LEU A N 1
ATOM 665 C CA . LEU A 1 90 ? 12.698 8.583 -28.441 1.00 88.12 90 LEU A CA 1
ATOM 666 C C . LEU A 1 90 ? 12.227 7.285 -27.769 1.00 88.12 90 LEU A C 1
ATOM 668 O O . LEU A 1 90 ? 11.214 7.289 -27.070 1.00 88.12 90 LEU A O 1
ATOM 672 N N . LEU A 1 91 ? 12.995 6.195 -27.892 1.00 87.00 91 LEU A N 1
ATOM 673 C CA . LEU A 1 91 ? 12.699 4.945 -27.178 1.00 87.00 91 LEU A CA 1
ATOM 674 C C . LEU A 1 91 ? 12.734 5.126 -25.655 1.00 87.00 91 LEU A C 1
ATOM 676 O O . LEU A 1 91 ? 11.915 4.545 -24.948 1.00 87.00 91 LEU A O 1
ATOM 680 N N . SER A 1 92 ? 13.635 5.972 -25.152 1.00 89.31 92 SER A N 1
ATOM 681 C CA . SER A 1 92 ? 13.696 6.338 -23.733 1.00 89.31 92 SER A CA 1
ATOM 682 C C . SER A 1 92 ? 12.417 7.052 -23.273 1.00 89.31 92 SER A C 1
ATOM 684 O O . SER A 1 92 ? 11.886 6.734 -22.211 1.00 89.31 92 SER A O 1
ATOM 686 N N . GLN A 1 93 ? 11.872 7.967 -24.085 1.00 87.81 93 GLN A N 1
ATOM 687 C CA . GLN A 1 93 ? 10.598 8.641 -23.795 1.00 87.81 93 GLN A CA 1
ATOM 688 C C . GLN A 1 93 ? 9.405 7.680 -23.825 1.00 87.81 93 GLN A C 1
ATOM 690 O O . GLN A 1 93 ? 8.557 7.742 -22.937 1.00 87.81 93 GLN A O 1
ATOM 695 N N . LEU A 1 94 ? 9.350 6.768 -24.801 1.00 86.31 94 LEU A N 1
ATOM 696 C CA . LEU A 1 94 ? 8.301 5.743 -24.864 1.00 86.31 94 LEU A CA 1
ATOM 697 C C . LEU A 1 94 ? 8.341 4.822 -23.641 1.00 86.31 94 LEU A C 1
ATOM 699 O O . LEU A 1 94 ? 7.307 4.583 -23.022 1.00 86.31 94 LEU A O 1
ATOM 703 N N . ALA A 1 95 ? 9.533 4.369 -23.249 1.00 83.94 95 ALA A N 1
ATOM 704 C CA . ALA A 1 95 ? 9.710 3.539 -22.062 1.00 83.94 95 ALA A CA 1
ATOM 705 C C . ALA A 1 95 ? 9.340 4.281 -20.765 1.00 83.94 95 ALA A C 1
ATOM 707 O O . ALA A 1 95 ? 8.797 3.679 -19.838 1.00 83.94 95 ALA A O 1
ATOM 708 N N . HIS A 1 96 ? 9.597 5.592 -20.698 1.00 85.31 96 HIS A N 1
ATOM 709 C CA . HIS A 1 96 ? 9.149 6.428 -19.585 1.00 85.31 96 HIS A CA 1
ATOM 710 C C . HIS A 1 96 ? 7.618 6.505 -19.521 1.00 85.31 96 HIS A C 1
ATOM 712 O O . HIS A 1 96 ? 7.043 6.276 -18.461 1.00 85.31 96 HIS A O 1
ATOM 718 N N . LEU A 1 97 ? 6.951 6.766 -20.649 1.00 84.56 97 LEU A N 1
ATOM 719 C CA . LEU A 1 97 ? 5.491 6.869 -20.704 1.00 84.56 97 LEU A CA 1
ATOM 720 C C . LEU A 1 97 ? 4.807 5.541 -20.353 1.00 84.56 97 LEU A C 1
ATOM 722 O O . LEU A 1 97 ? 3.820 5.529 -19.624 1.00 84.56 97 LEU A O 1
ATOM 726 N N . GLU A 1 98 ? 5.332 4.419 -20.842 1.00 82.75 98 GLU A N 1
ATOM 727 C CA . GLU A 1 98 ? 4.797 3.093 -20.529 1.00 82.75 98 GLU A CA 1
ATOM 728 C C . GLU A 1 98 ? 4.943 2.763 -19.037 1.00 82.75 98 GLU A C 1
ATOM 730 O O . GLU A 1 98 ? 4.027 2.226 -18.411 1.00 82.75 98 GLU A O 1
ATOM 735 N N . ARG A 1 99 ? 6.075 3.135 -18.429 1.00 81.81 99 ARG A N 1
ATOM 736 C CA . ARG A 1 99 ? 6.266 3.021 -16.982 1.00 81.81 99 ARG A CA 1
ATOM 737 C C . ARG A 1 99 ? 5.275 3.897 -16.215 1.00 81.81 99 ARG A C 1
ATOM 739 O O . ARG A 1 99 ? 4.704 3.417 -15.239 1.00 81.81 99 ARG A O 1
ATOM 746 N N . ASP A 1 100 ? 5.067 5.138 -16.642 1.00 82.19 100 ASP A N 1
ATOM 747 C CA . ASP A 1 100 ? 4.119 6.049 -15.996 1.00 82.19 100 ASP A CA 1
ATOM 748 C C . ASP A 1 100 ? 2.687 5.517 -16.100 1.00 82.19 100 ASP A C 1
ATOM 750 O O . ASP A 1 100 ? 1.973 5.497 -15.101 1.00 82.19 100 ASP A O 1
ATOM 754 N N . LEU A 1 101 ? 2.285 5.000 -17.266 1.00 80.44 101 LEU A N 1
ATOM 755 C CA . LEU A 1 101 ? 0.982 4.358 -17.461 1.00 80.44 101 LEU A CA 1
ATOM 756 C C . LEU A 1 101 ? 0.798 3.148 -16.544 1.00 80.44 101 LEU A C 1
ATOM 758 O O . LEU A 1 101 ? -0.244 3.021 -15.903 1.00 80.44 101 LEU A O 1
ATOM 762 N N . ASN A 1 102 ? 1.808 2.285 -16.437 1.00 76.00 102 ASN A N 1
ATOM 763 C CA . ASN A 1 102 ? 1.767 1.140 -15.530 1.00 76.00 102 ASN A CA 1
ATOM 764 C C . ASN A 1 102 ? 1.701 1.578 -14.056 1.00 76.00 102 ASN A C 1
ATOM 766 O O . ASN A 1 102 ? 0.987 0.960 -13.267 1.00 76.00 102 ASN A O 1
ATOM 770 N N . SER A 1 103 ? 2.391 2.663 -13.687 1.00 76.56 103 SER A N 1
ATOM 771 C CA . SER A 1 103 ? 2.318 3.247 -12.341 1.00 76.56 103 SER A CA 1
ATOM 772 C C . SER A 1 103 ? 0.929 3.812 -12.048 1.00 76.56 103 SER A C 1
ATOM 774 O O . SER A 1 103 ? 0.346 3.492 -11.019 1.00 76.56 103 SER A O 1
ATOM 776 N N . MET A 1 104 ? 0.356 4.590 -12.970 1.00 76.06 104 MET A N 1
ATOM 777 C CA . MET A 1 104 ? -1.004 5.123 -12.839 1.00 76.06 104 MET A CA 1
ATOM 778 C C . MET A 1 104 ? -2.040 4.002 -12.764 1.00 76.06 104 MET A C 1
ATOM 780 O O . MET A 1 104 ? -2.990 4.094 -11.993 1.00 76.06 104 MET A O 1
ATOM 784 N N . ALA A 1 105 ? -1.866 2.929 -13.540 1.00 72.62 105 ALA A N 1
ATOM 785 C CA . ALA A 1 105 ? -2.739 1.764 -13.479 1.00 72.62 105 ALA A CA 1
ATOM 786 C C . ALA A 1 105 ? -2.674 1.083 -12.104 1.00 72.62 105 ALA A C 1
ATOM 788 O O . ALA A 1 105 ? -3.720 0.746 -11.552 1.00 72.62 105 ALA A O 1
ATOM 789 N N . ALA A 1 106 ? -1.479 0.935 -11.525 1.00 73.19 106 ALA A N 1
ATOM 790 C CA . ALA A 1 106 ? -1.315 0.416 -10.169 1.00 73.19 106 ALA A CA 1
ATOM 791 C C . ALA A 1 106 ? -1.970 1.336 -9.123 1.00 73.19 106 ALA A C 1
ATOM 793 O O . ALA A 1 106 ? -2.749 0.864 -8.301 1.00 73.19 106 ALA A O 1
ATOM 794 N N . GLU A 1 107 ? -1.754 2.652 -9.209 1.00 75.81 107 GLU A N 1
ATOM 795 C CA . GLU A 1 107 ? -2.385 3.635 -8.315 1.00 75.81 107 GLU A CA 1
ATOM 796 C C . GLU A 1 107 ? -3.920 3.646 -8.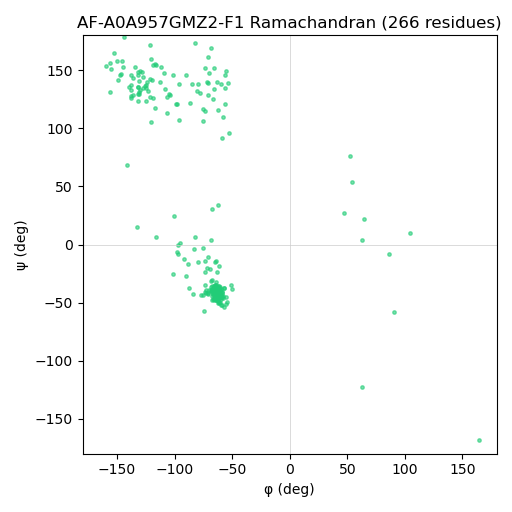434 1.00 75.81 107 GLU A C 1
ATOM 798 O O . GLU A 1 107 ? -4.628 3.783 -7.434 1.00 75.81 107 GLU A O 1
ATOM 803 N N . LEU A 1 108 ? -4.460 3.470 -9.644 1.00 82.25 108 LEU A N 1
ATOM 804 C CA . LEU A 1 108 ? -5.900 3.354 -9.885 1.00 82.25 108 LEU A CA 1
ATOM 805 C C . LEU A 1 108 ? -6.480 2.072 -9.286 1.00 82.25 108 LEU A C 1
ATOM 807 O O . LEU A 1 108 ? -7.586 2.109 -8.744 1.00 82.25 108 LEU A O 1
ATOM 811 N N . ILE A 1 109 ? -5.757 0.953 -9.376 1.00 72.94 109 ILE A N 1
ATOM 812 C CA . ILE A 1 109 ? -6.148 -0.309 -8.738 1.00 72.94 109 ILE A CA 1
ATOM 813 C C . ILE A 1 109 ? -6.156 -0.135 -7.217 1.00 72.94 109 ILE A C 1
ATOM 815 O O . ILE A 1 109 ? -7.171 -0.428 -6.589 1.00 72.94 109 ILE A O 1
ATOM 819 N N . ASP A 1 110 ? -5.101 0.446 -6.642 1.00 70.81 110 ASP A N 1
ATOM 820 C CA . ASP A 1 110 ? -5.018 0.712 -5.203 1.00 70.81 110 ASP A CA 1
ATOM 821 C C . ASP A 1 110 ? -6.154 1.633 -4.731 1.00 70.81 110 ASP A C 1
ATOM 823 O O . ASP A 1 110 ? -6.812 1.366 -3.725 1.00 70.81 110 ASP A O 1
ATOM 827 N N . THR A 1 111 ? -6.442 2.701 -5.480 1.00 75.94 111 THR A N 1
ATOM 828 C CA . THR A 1 111 ? -7.540 3.630 -5.169 1.00 75.94 111 THR A CA 1
ATOM 829 C C . THR A 1 111 ? -8.901 2.940 -5.278 1.00 75.94 111 THR A C 1
ATOM 831 O O . THR A 1 111 ? -9.786 3.164 -4.452 1.00 75.94 111 THR A O 1
ATOM 834 N N . ARG A 1 112 ? -9.090 2.070 -6.278 1.00 74.75 112 ARG A N 1
ATOM 835 C CA . ARG A 1 112 ? -10.313 1.276 -6.437 1.00 74.75 112 ARG A CA 1
ATOM 836 C C . ARG A 1 112 ? -10.509 0.321 -5.264 1.00 74.75 112 ARG A C 1
ATOM 838 O O . ARG A 1 112 ? -11.622 0.237 -4.748 1.00 74.75 112 ARG A O 1
ATOM 845 N N . ASP A 1 113 ? -9.458 -0.364 -4.834 1.00 71.81 113 ASP A N 1
ATOM 846 C CA . ASP A 1 113 ? -9.513 -1.284 -3.698 1.00 71.81 113 ASP A CA 1
ATOM 847 C C . ASP A 1 113 ? -9.799 -0.531 -2.392 1.00 71.81 113 ASP A C 1
ATOM 849 O O . ASP A 1 113 ? -10.614 -0.981 -1.585 1.00 71.81 113 ASP A O 1
ATOM 853 N N . GLN A 1 114 ? -9.232 0.668 -2.223 1.00 73.00 114 GLN A N 1
ATOM 854 C CA . GLN A 1 114 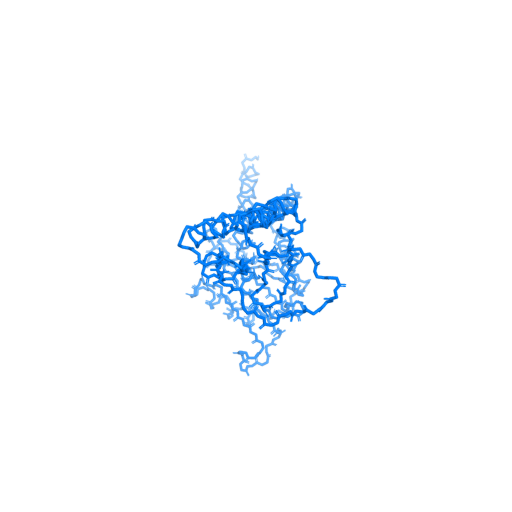? -9.565 1.568 -1.115 1.00 73.00 114 GLN A CA 1
ATOM 855 C C . GLN A 1 114 ? -11.031 2.012 -1.145 1.00 73.00 114 GLN A C 1
ATOM 857 O O . GLN A 1 114 ? -11.692 1.989 -0.108 1.00 73.00 114 GLN A O 1
ATOM 862 N N . LEU A 1 115 ? -11.570 2.378 -2.312 1.00 72.88 115 LEU A N 1
ATOM 863 C CA . LEU A 1 115 ? -12.981 2.744 -2.453 1.00 72.88 115 LEU A CA 1
ATOM 864 C C . LEU A 1 115 ? -13.908 1.557 -2.180 1.00 72.88 115 LEU A C 1
ATOM 866 O O . LEU A 1 115 ? -14.943 1.743 -1.548 1.00 72.88 115 LEU A O 1
ATOM 870 N N . LEU A 1 116 ? -13.539 0.342 -2.596 1.00 70.31 116 LEU A N 1
ATOM 871 C CA . LEU A 1 116 ? -14.285 -0.878 -2.276 1.00 70.31 116 LEU A CA 1
ATOM 872 C C . LEU A 1 116 ? -14.241 -1.191 -0.778 1.00 70.31 116 LEU A C 1
ATOM 874 O O . LEU A 1 116 ? -15.264 -1.561 -0.206 1.00 70.31 116 LEU A O 1
ATOM 878 N N . ALA A 1 117 ? -13.095 -1.004 -0.122 1.00 70.56 117 ALA A N 1
ATOM 879 C CA . ALA A 1 117 ? -12.976 -1.154 1.325 1.00 70.56 117 ALA A CA 1
ATOM 880 C C . ALA A 1 117 ? -13.830 -0.113 2.068 1.00 70.56 117 ALA A C 1
ATOM 882 O O . ALA A 1 117 ? -14.570 -0.466 2.987 1.00 70.56 117 ALA A O 1
ATOM 883 N N . LEU A 1 118 ? -13.787 1.149 1.628 1.00 64.75 118 LEU A N 1
ATOM 884 C CA . LEU A 1 118 ? -14.577 2.234 2.206 1.00 64.75 118 LEU A CA 1
ATOM 885 C C . LEU A 1 118 ? -16.077 2.012 1.991 1.00 64.75 118 LEU A C 1
ATOM 887 O O . LEU A 1 118 ? -16.854 2.186 2.926 1.00 64.75 118 LEU A O 1
ATOM 891 N N . TYR A 1 119 ? -16.478 1.581 0.793 1.00 59.78 119 TYR A N 1
ATOM 892 C CA . TYR A 1 119 ? -17.857 1.237 0.449 1.00 59.78 119 TYR A CA 1
ATOM 893 C C . TYR A 1 119 ? -18.372 0.065 1.290 1.00 59.78 119 TYR A C 1
ATOM 895 O O . TYR A 1 119 ? -19.408 0.196 1.937 1.00 59.78 119 TYR A O 1
ATOM 903 N N . ASN A 1 120 ? -17.619 -1.038 1.371 1.00 60.16 120 ASN A N 1
ATOM 904 C CA . ASN A 1 120 ? -17.995 -2.204 2.177 1.00 60.16 120 ASN A CA 1
ATOM 905 C C . ASN A 1 120 ? -18.209 -1.829 3.640 1.00 60.16 120 ASN A C 1
ATOM 907 O O . ASN A 1 120 ? -19.123 -2.342 4.286 1.00 60.16 120 ASN A O 1
ATOM 911 N N . LEU A 1 121 ? -17.390 -0.920 4.165 1.00 61.50 121 LEU A N 1
ATOM 912 C CA . LEU A 1 121 ? -17.505 -0.536 5.558 1.00 61.50 121 LEU A CA 1
ATOM 913 C C . LEU A 1 121 ? -18.478 0.625 5.805 1.00 61.50 121 LEU A C 1
ATOM 915 O O . LEU A 1 121 ? -19.005 0.705 6.911 1.00 61.50 121 LEU A O 1
ATOM 919 N N . THR A 1 122 ? -18.864 1.408 4.786 1.00 59.12 122 THR A N 1
ATOM 920 C CA . THR A 1 122 ? -20.067 2.265 4.861 1.00 59.12 122 THR A CA 1
ATOM 921 C C . THR A 1 122 ? -21.351 1.441 4.797 1.00 59.12 122 THR A C 1
ATOM 923 O O . THR A 1 122 ? -22.278 1.696 5.568 1.00 59.12 122 THR A O 1
ATOM 926 N N . GLU A 1 123 ? -21.405 0.436 3.920 1.00 54.09 123 GLU A N 1
ATOM 927 C CA . GLU A 1 123 ? -22.533 -0.491 3.780 1.00 54.09 123 GLU A CA 1
ATOM 928 C C . GLU A 1 123 ? -22.744 -1.311 5.055 1.00 54.09 123 GLU A C 1
ATOM 930 O O . GLU A 1 123 ? -23.874 -1.395 5.541 1.00 54.09 123 GLU A O 1
ATOM 935 N N . ALA A 1 124 ? -21.658 -1.812 5.656 1.00 55.09 124 ALA A N 1
ATOM 936 C CA . ALA A 1 124 ? -21.711 -2.460 6.958 1.00 55.09 124 ALA A CA 1
ATOM 937 C C . ALA A 1 124 ? -22.275 -1.499 8.016 1.00 55.09 124 ALA A C 1
ATOM 939 O O . ALA A 1 124 ? -23.276 -1.814 8.648 1.00 55.09 124 ALA A O 1
ATOM 940 N N . THR A 1 125 ? -21.732 -0.284 8.157 1.00 53.09 125 THR A N 1
ATOM 941 C CA . THR A 1 125 ? -22.185 0.663 9.199 1.00 53.09 125 THR A CA 1
ATOM 942 C C . THR A 1 125 ? -23.622 1.166 9.047 1.00 53.09 125 THR A C 1
ATOM 944 O O . THR A 1 125 ? -24.180 1.704 10.000 1.00 53.09 125 THR A O 1
ATOM 947 N N . ARG A 1 126 ? -24.256 0.985 7.882 1.00 51.22 126 ARG A N 1
ATOM 948 C CA . ARG A 1 126 ? -25.605 1.502 7.602 1.00 51.22 126 ARG A CA 1
ATOM 949 C C . ARG A 1 126 ? -26.730 0.787 8.362 1.00 51.22 126 ARG A C 1
ATOM 951 O O . ARG A 1 126 ? -27.853 1.281 8.336 1.00 51.22 126 ARG A O 1
ATOM 958 N N . HIS A 1 127 ? -26.447 -0.345 9.011 1.00 48.66 127 HIS A N 1
ATOM 959 C CA . HIS A 1 127 ? -27.455 -1.205 9.645 1.00 48.66 127 HIS A CA 1
ATOM 960 C C . HIS A 1 127 ? -27.341 -1.347 11.172 1.00 48.66 127 HIS A C 1
ATOM 962 O O . HIS A 1 127 ? -28.100 -2.129 11.743 1.00 48.66 127 HIS A O 1
ATOM 968 N N . TYR A 1 128 ? -26.451 -0.617 11.853 1.00 54.94 128 TYR A N 1
ATOM 969 C CA . TYR A 1 128 ? -26.190 -0.879 13.275 1.00 54.94 128 TYR A CA 1
ATOM 970 C C . TYR A 1 128 ? -26.831 0.142 14.207 1.00 54.94 128 TYR A C 1
ATOM 972 O O . TYR A 1 128 ? -26.688 1.355 14.055 1.00 54.94 128 TYR A O 1
ATOM 980 N N . VAL A 1 129 ? -27.567 -0.384 15.184 1.00 55.50 129 VAL A N 1
ATOM 981 C CA . VAL A 1 129 ? -28.382 0.387 16.132 1.00 55.50 129 VAL A CA 1
ATOM 982 C C . VAL A 1 129 ? -27.568 0.724 17.397 1.00 55.50 129 VAL A C 1
ATOM 984 O O . VAL A 1 129 ? -27.959 1.601 18.171 1.00 55.50 129 VAL A O 1
ATOM 987 N N . GLY A 1 130 ? -26.399 0.091 17.592 1.00 70.12 130 GLY A N 1
ATOM 988 C CA . GLY A 1 130 ? -25.553 0.239 18.779 1.00 70.12 130 GLY A CA 1
ATOM 989 C C . GLY A 1 130 ? -24.075 0.543 18.502 1.00 70.12 130 GLY A C 1
ATOM 990 O O . GLY A 1 130 ? -23.480 0.098 17.518 1.00 70.12 130 GLY A O 1
ATOM 991 N N . ILE A 1 131 ? -23.462 1.285 19.428 1.00 80.50 131 ILE A N 1
ATOM 992 C CA . ILE A 1 131 ? -22.021 1.570 19.434 1.00 80.50 131 ILE A CA 1
ATOM 993 C C . ILE A 1 131 ? -21.185 0.298 19.633 1.00 80.50 131 ILE A C 1
ATOM 995 O O . ILE A 1 131 ? -20.142 0.158 19.001 1.00 80.50 131 ILE A O 1
ATOM 999 N N . ASP A 1 132 ? -21.667 -0.648 20.441 1.00 81.00 132 ASP A N 1
ATOM 1000 C CA . ASP A 1 132 ? -20.963 -1.902 20.726 1.00 81.00 132 ASP A CA 1
ATOM 1001 C C . ASP A 1 132 ? -20.867 -2.789 19.473 1.00 81.00 132 ASP A C 1
ATOM 1003 O O . ASP A 1 132 ? -19.772 -3.197 19.094 1.00 81.00 132 ASP A O 1
ATOM 1007 N N . GLU A 1 133 ? -21.978 -2.969 18.746 1.00 81.12 133 GLU A N 1
ATOM 1008 C CA . GLU A 1 133 ? -22.014 -3.698 17.465 1.00 81.12 133 GLU A CA 1
ATOM 1009 C C . GLU A 1 133 ? -21.083 -3.064 16.422 1.00 81.12 133 GLU A C 1
ATOM 1011 O O . GLU A 1 133 ? -20.372 -3.755 15.689 1.00 81.12 133 GLU A O 1
ATOM 1016 N N . THR A 1 134 ? -21.058 -1.727 16.377 1.00 84.75 134 THR A N 1
ATOM 1017 C CA . THR A 1 134 ? -20.180 -0.979 15.470 1.00 84.75 134 THR A CA 1
ATOM 1018 C C . THR A 1 134 ? -18.713 -1.251 15.797 1.00 84.75 134 THR A C 1
ATOM 1020 O O . THR A 1 134 ? -17.921 -1.531 14.898 1.00 84.75 134 THR A O 1
ATOM 1023 N N . LEU A 1 135 ? -18.338 -1.205 17.078 1.00 87.88 135 LEU A N 1
ATOM 1024 C CA . LEU A 1 135 ? -16.966 -1.447 17.520 1.00 87.88 135 LEU A CA 1
ATOM 1025 C C . LEU A 1 135 ? -16.526 -2.897 17.288 1.00 87.88 135 LEU A C 1
ATOM 1027 O O . LEU A 1 135 ? -15.412 -3.119 16.811 1.00 87.88 135 LEU A O 1
ATOM 1031 N N . GLU A 1 136 ? -17.384 -3.878 17.575 1.00 88.19 136 GLU A N 1
ATOM 1032 C CA . GLU A 1 136 ? -17.114 -5.294 17.296 1.00 88.19 136 GLU A CA 1
ATOM 1033 C C . GLU A 1 136 ? -16.900 -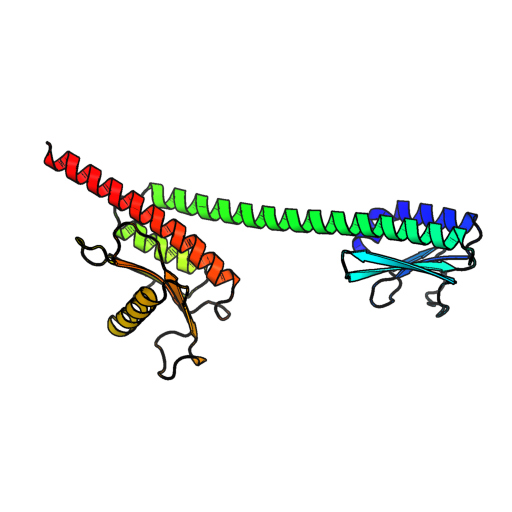5.539 15.804 1.00 88.19 136 GLU A C 1
ATOM 1035 O O . GLU A 1 136 ? -15.946 -6.218 15.407 1.00 88.19 136 GLU A O 1
ATOM 1040 N N . ARG A 1 137 ? -17.733 -4.929 14.951 1.00 87.12 137 ARG A N 1
ATOM 1041 C CA . ARG A 1 137 ? -17.577 -5.061 13.504 1.00 87.12 137 ARG A CA 1
ATOM 1042 C C . ARG A 1 137 ? -16.305 -4.392 13.002 1.00 87.12 137 ARG A C 1
ATOM 1044 O O . ARG A 1 137 ? -15.616 -4.963 12.160 1.00 87.12 137 ARG A O 1
ATOM 1051 N N . LEU A 1 138 ? -15.971 -3.214 13.524 1.00 90.94 138 LEU A N 1
ATOM 1052 C CA . LEU A 1 138 ? -14.716 -2.540 13.199 1.00 90.94 138 LEU A CA 1
ATOM 1053 C C . LEU A 1 138 ? -13.509 -3.388 13.615 1.00 90.94 138 LEU A C 1
ATOM 1055 O O . LEU A 1 138 ? -12.565 -3.496 12.835 1.00 90.94 138 LEU A O 1
ATOM 1059 N N . ALA A 1 139 ? -13.545 -4.044 14.779 1.00 91.56 139 ALA A N 1
ATOM 1060 C CA . ALA A 1 139 ? -12.486 -4.962 15.207 1.00 91.56 139 ALA A CA 1
ATOM 1061 C C . ALA A 1 139 ? -12.353 -6.148 14.241 1.00 91.56 139 ALA A C 1
ATOM 1063 O O . ALA A 1 139 ? -11.249 -6.464 13.794 1.00 91.56 139 ALA A O 1
ATOM 1064 N N . TYR A 1 140 ? -13.478 -6.753 13.852 1.00 91.50 140 TYR A N 1
ATOM 1065 C CA . TYR A 1 140 ? -13.509 -7.830 12.864 1.00 91.50 140 TYR A CA 1
ATOM 1066 C C . TYR A 1 140 ? -12.897 -7.420 11.516 1.00 91.50 140 TYR A C 1
ATOM 1068 O O . TYR A 1 140 ? -11.988 -8.087 11.015 1.00 91.50 140 TYR A O 1
ATOM 1076 N N . GLU A 1 141 ? -13.367 -6.316 10.930 1.00 91.00 141 GLU A N 1
ATOM 1077 C CA . GLU A 1 141 ? -12.885 -5.855 9.622 1.00 91.00 141 GLU A CA 1
ATOM 1078 C C . GLU A 1 141 ? -11.414 -5.432 9.685 1.00 91.00 141 GLU A C 1
ATOM 1080 O O . GLU A 1 141 ? -10.655 -5.713 8.762 1.00 91.00 141 GLU A O 1
ATOM 1085 N N . THR A 1 142 ? -10.977 -4.840 10.800 1.00 92.94 142 THR A N 1
ATOM 1086 C CA . THR A 1 142 ? -9.568 -4.494 11.030 1.00 92.94 142 THR A CA 1
ATOM 1087 C C . THR A 1 142 ? -8.678 -5.734 10.981 1.00 92.94 142 THR A C 1
ATOM 1089 O O . THR A 1 142 ? -7.708 -5.759 10.222 1.00 92.94 142 THR A O 1
ATOM 1092 N N . ALA A 1 143 ? -9.011 -6.778 11.750 1.00 92.38 143 ALA A N 1
ATOM 1093 C CA . ALA A 1 143 ? -8.236 -8.019 11.764 1.00 92.38 143 ALA A CA 1
ATOM 1094 C C . ALA A 1 143 ? -8.170 -8.649 10.364 1.00 92.38 143 ALA A C 1
ATOM 1096 O O . ALA A 1 143 ? -7.113 -9.093 9.918 1.00 92.38 143 ALA A O 1
ATOM 1097 N N . LYS A 1 144 ? -9.289 -8.624 9.633 1.00 92.06 144 LYS A N 1
ATOM 1098 C CA . LYS A 1 144 ? -9.381 -9.173 8.279 1.00 92.06 144 LYS A CA 1
ATOM 1099 C C . LYS A 1 144 ? -8.553 -8.386 7.258 1.00 92.06 144 LYS A C 1
ATOM 1101 O O . LYS A 1 144 ? -7.820 -8.997 6.482 1.00 92.06 144 LYS A O 1
ATOM 1106 N N . LEU A 1 145 ? -8.653 -7.057 7.250 1.00 91.38 145 LEU A N 1
ATOM 1107 C CA . LEU A 1 145 ? -7.955 -6.187 6.294 1.00 91.38 145 LEU A CA 1
ATOM 1108 C C . LEU A 1 145 ? -6.441 -6.183 6.518 1.00 91.38 145 LEU A C 1
ATOM 1110 O O . LEU A 1 145 ? -5.677 -6.231 5.557 1.00 91.38 145 LEU A O 1
ATOM 1114 N N . VAL A 1 146 ? -6.010 -6.179 7.781 1.00 91.00 146 VAL A N 1
ATOM 1115 C CA . VAL A 1 146 ? -4.587 -6.205 8.156 1.00 91.00 146 VAL A CA 1
ATOM 1116 C C . VAL A 1 146 ? -4.025 -7.641 8.160 1.00 91.00 146 VAL A C 1
ATOM 1118 O O . VAL A 1 146 ? -2.826 -7.845 8.329 1.00 91.00 146 VAL A O 1
ATOM 1121 N N . LYS A 1 147 ? -4.869 -8.655 7.910 1.00 92.00 147 LYS A N 1
ATOM 1122 C CA . LYS A 1 147 ? -4.514 -10.086 7.910 1.00 92.00 147 LYS A CA 1
ATOM 1123 C C . LYS A 1 147 ? -3.849 -10.511 9.220 1.00 92.00 147 LYS A C 1
ATOM 1125 O O . LYS A 1 147 ? -2.756 -11.072 9.231 1.00 92.00 147 LYS A O 1
ATOM 1130 N N . ALA A 1 148 ? -4.518 -10.236 10.326 1.00 92.31 148 ALA A N 1
ATOM 1131 C CA . ALA A 1 148 ? -4.054 -10.557 11.664 1.00 92.31 148 ALA A CA 1
ATOM 1132 C C . ALA A 1 148 ? -4.992 -11.542 12.363 1.00 92.31 148 ALA A C 1
ATOM 1134 O O . ALA A 1 148 ? -6.176 -11.628 12.035 1.00 92.31 148 ALA A O 1
ATOM 1135 N N . GLU A 1 149 ? -4.462 -12.289 13.332 1.00 91.69 149 GLU A N 1
ATOM 1136 C CA . GLU A 1 149 ? -5.258 -13.245 14.111 1.00 91.69 149 GLU A CA 1
ATOM 1137 C C . GLU A 1 149 ? -6.268 -12.530 15.012 1.00 91.69 149 GLU A C 1
ATOM 1139 O O . GLU A 1 149 ? -7.345 -13.066 15.265 1.00 91.69 149 GLU A O 1
ATOM 1144 N N . SER A 1 150 ? -5.940 -11.326 15.492 1.00 92.25 150 SER A N 1
ATOM 1145 C CA . SER A 1 150 ? -6.840 -10.556 16.344 1.00 92.25 150 SER A CA 1
ATOM 1146 C C . SER A 1 150 ? -6.676 -9.046 16.208 1.00 92.25 150 SER A C 1
ATOM 1148 O O . SER A 1 150 ? -5.636 -8.528 15.793 1.00 92.25 150 SER A O 1
ATOM 1150 N N . ALA A 1 151 ? -7.733 -8.332 16.581 1.00 94.38 151 ALA A N 1
ATOM 1151 C CA . ALA A 1 151 ? -7.740 -6.884 16.688 1.00 94.38 151 ALA A CA 1
ATOM 1152 C C . ALA A 1 151 ? -8.633 -6.433 17.843 1.00 94.38 151 ALA A C 1
ATOM 1154 O O . ALA A 1 151 ? -9.539 -7.147 18.279 1.00 94.38 151 ALA A O 1
ATOM 1155 N N . PHE A 1 152 ? -8.381 -5.229 18.336 1.00 93.75 152 PHE A N 1
ATOM 1156 C CA . PHE A 1 152 ? -9.186 -4.607 19.369 1.00 93.75 152 PHE A CA 1
ATOM 1157 C C . PHE A 1 152 ? -9.285 -3.101 19.166 1.00 93.75 152 PHE A C 1
ATOM 1159 O O . PHE A 1 152 ? -8.391 -2.464 18.610 1.00 93.75 152 PHE A O 1
ATOM 1166 N N . LEU A 1 153 ? -10.382 -2.531 19.651 1.00 93.38 153 LEU A N 1
ATOM 1167 C CA . LEU A 1 153 ? -10.600 -1.093 19.698 1.00 93.38 153 LEU A CA 1
ATOM 1168 C C . LEU A 1 153 ? -10.937 -0.700 21.127 1.00 93.38 153 LEU A C 1
ATOM 1170 O O . LEU A 1 153 ? -11.732 -1.361 21.797 1.00 93.38 153 LEU A O 1
ATOM 1174 N N . ILE A 1 154 ? -10.335 0.390 21.588 1.00 91.69 154 ILE A N 1
ATOM 1175 C CA . ILE A 1 154 ? -10.615 0.970 22.897 1.00 91.69 154 ILE A CA 1
ATOM 1176 C C . ILE A 1 154 ? -10.864 2.453 22.720 1.00 91.69 154 ILE A C 1
ATOM 1178 O O . ILE A 1 154 ? -10.051 3.145 22.110 1.00 91.69 154 ILE A O 1
ATOM 1182 N N . VAL A 1 155 ? -11.950 2.943 23.312 1.00 90.88 155 VAL A N 1
ATOM 1183 C CA . VAL A 1 155 ? -12.267 4.370 23.370 1.00 90.88 155 VAL A CA 1
ATOM 1184 C C . VAL A 1 155 ? -12.633 4.745 24.800 1.00 90.88 155 VAL A C 1
ATOM 1186 O O . VAL A 1 155 ? -13.544 4.177 25.402 1.00 90.88 155 VAL A O 1
ATOM 1189 N N . ASP A 1 156 ? -11.910 5.713 25.350 1.00 88.25 156 ASP A N 1
ATOM 1190 C CA . ASP A 1 156 ? -12.122 6.272 26.681 1.00 88.25 156 ASP A CA 1
ATOM 1191 C C . ASP A 1 156 ? -12.734 7.673 26.551 1.00 88.25 156 ASP A C 1
ATOM 1193 O O . ASP A 1 156 ? -12.101 8.595 26.025 1.00 88.25 156 ASP A O 1
ATOM 1197 N N . LEU A 1 157 ? -13.982 7.820 26.999 1.00 84.44 157 LEU A N 1
ATOM 1198 C CA . LEU A 1 157 ? -14.768 9.051 26.921 1.00 84.44 157 LEU A CA 1
ATOM 1199 C C . LEU A 1 157 ? -15.002 9.596 28.343 1.00 84.44 157 LEU A C 1
ATOM 1201 O O . LEU A 1 157 ? -15.334 8.828 29.240 1.00 84.44 157 LEU A O 1
ATOM 1205 N N . PRO A 1 158 ? -14.921 10.919 28.571 1.00 75.50 158 PRO A N 1
ATOM 1206 C CA . PRO A 1 158 ? -14.950 11.521 29.909 1.00 75.50 158 PRO A CA 1
ATOM 1207 C C . PRO A 1 158 ? -16.261 11.327 30.691 1.00 75.50 158 PRO A C 1
ATOM 1209 O O . PRO A 1 158 ? -16.284 11.589 31.889 1.00 75.50 158 PRO A O 1
ATOM 1212 N N . GLN A 1 159 ? -17.350 10.902 30.041 1.00 71.25 159 GLN A N 1
ATOM 1213 C CA . GLN A 1 159 ? -18.678 10.740 30.654 1.00 71.25 159 GLN A CA 1
ATOM 1214 C C . GLN A 1 159 ? -19.347 9.397 30.317 1.00 71.25 159 GLN A C 1
ATOM 1216 O O . GLN A 1 159 ? -20.552 9.244 30.500 1.00 71.25 159 GLN A O 1
ATOM 1221 N N . ARG A 1 160 ? -18.592 8.421 29.797 1.00 73.25 160 ARG A N 1
ATOM 1222 C CA . ARG A 1 160 ? -19.110 7.083 29.478 1.00 73.25 160 ARG A CA 1
ATOM 1223 C C . ARG A 1 160 ? -18.149 6.005 29.976 1.00 73.25 160 ARG A C 1
ATOM 1225 O O . ARG A 1 160 ? -16.951 6.268 30.074 1.00 73.25 160 ARG A O 1
ATOM 1232 N N . PRO A 1 161 ? -18.645 4.794 30.290 1.00 78.25 161 PRO A N 1
ATOM 1233 C CA . PRO A 1 161 ? -17.762 3.660 30.515 1.00 78.25 161 PRO A CA 1
ATOM 1234 C C . PRO A 1 161 ? -16.871 3.445 29.288 1.00 78.25 161 PRO A C 1
ATOM 1236 O O . PRO A 1 161 ? -17.288 3.683 28.152 1.00 78.25 161 PRO A O 1
ATOM 1239 N N . ARG A 1 162 ? -15.634 3.001 29.530 1.00 83.31 162 ARG A N 1
ATOM 1240 C CA . ARG A 1 162 ? -14.668 2.707 28.471 1.00 83.31 162 ARG A CA 1
ATOM 1241 C C . ARG A 1 162 ? -15.265 1.688 27.509 1.00 83.31 162 ARG A C 1
ATOM 1243 O O . ARG A 1 162 ? -15.569 0.565 27.909 1.00 83.31 162 ARG A O 1
ATOM 1250 N N . LEU A 1 163 ? -15.367 2.082 26.250 1.00 87.69 163 LEU A N 1
ATOM 1251 C CA . LEU A 1 163 ? -15.840 1.218 25.187 1.00 87.69 163 LEU A CA 1
ATOM 1252 C C . LEU A 1 163 ? -14.686 0.321 24.749 1.00 87.69 163 LEU A C 1
ATOM 1254 O O . LEU A 1 163 ? -13.561 0.797 24.559 1.00 87.69 163 LEU A O 1
ATOM 1258 N N . LYS A 1 164 ? -14.955 -0.977 24.638 1.00 89.62 164 LYS A N 1
ATOM 1259 C CA . LYS A 1 164 ? -13.967 -1.987 24.268 1.00 89.62 164 LYS A CA 1
ATOM 1260 C C . LYS A 1 164 ? -14.608 -2.960 23.289 1.00 89.62 164 LYS A C 1
ATOM 1262 O O . LYS A 1 164 ? -15.684 -3.471 23.571 1.00 89.62 164 LYS A O 1
ATOM 1267 N N . ALA A 1 165 ? -13.912 -3.259 22.205 1.00 91.12 165 ALA A N 1
ATOM 1268 C CA . ALA A 1 165 ? -14.257 -4.358 21.318 1.00 91.12 165 ALA A CA 1
ATOM 1269 C C . ALA A 1 165 ? -13.025 -5.197 21.022 1.00 91.12 165 ALA A C 1
ATOM 1271 O O . ALA A 1 165 ? -11.915 -4.672 20.920 1.00 91.12 165 ALA A O 1
ATOM 1272 N N . TYR A 1 166 ? -13.243 -6.497 20.877 1.00 91.50 166 TYR A N 1
ATOM 1273 C CA . TYR A 1 166 ? -12.206 -7.483 20.623 1.00 91.50 166 TYR A CA 1
ATOM 1274 C C . TYR A 1 166 ? -12.686 -8.434 19.539 1.00 91.50 166 TYR A C 1
ATOM 1276 O O . TYR A 1 166 ? -13.851 -8.822 19.521 1.00 91.50 166 TYR A O 1
ATOM 1284 N N . TYR A 1 167 ? -11.771 -8.858 18.680 1.00 90.88 167 TYR A N 1
ATOM 1285 C CA . TYR A 1 167 ? -12.001 -9.936 17.737 1.00 90.88 167 TYR A CA 1
ATOM 1286 C C . TYR A 1 167 ? -10.771 -10.848 17.671 1.00 90.88 167 TYR A C 1
ATOM 1288 O O . TYR A 1 167 ? -9.661 -10.321 17.596 1.00 90.88 167 TYR A O 1
ATOM 1296 N N . PRO A 1 168 ? -10.934 -12.185 17.639 1.00 84.38 168 PRO A N 1
ATOM 1297 C CA . PRO A 1 168 ? -12.164 -12.933 17.931 1.00 84.38 168 PRO A CA 1
ATOM 1298 C C . PRO A 1 168 ? -12.494 -12.960 19.432 1.00 84.38 168 PRO A C 1
ATOM 1300 O O . PRO A 1 168 ? -13.648 -13.124 19.811 1.00 84.38 168 PRO A O 1
ATOM 1303 N N . SER A 1 169 ? -11.491 -12.774 20.290 1.00 84.88 169 SER A N 1
ATOM 1304 C CA . SER A 1 169 ? -11.627 -12.738 21.745 1.00 84.88 169 SER A CA 1
ATOM 1305 C C . SER A 1 169 ? -10.527 -11.878 22.365 1.00 84.88 169 SER A C 1
ATOM 1307 O O . SER A 1 169 ? -9.525 -11.564 21.723 1.00 84.88 169 SER A O 1
ATOM 1309 N N . LYS A 1 170 ? -10.693 -11.504 23.635 1.00 85.69 170 LYS A N 1
ATOM 1310 C CA . LYS A 1 170 ? -9.677 -10.765 24.392 1.00 85.69 170 LYS A CA 1
ATOM 1311 C C . LYS A 1 170 ? -8.400 -11.611 24.527 1.00 85.69 170 LYS A C 1
ATOM 1313 O O . LYS A 1 170 ? -8.437 -12.666 25.149 1.00 85.69 170 LYS A O 1
ATOM 1318 N N . MET A 1 171 ? -7.296 -11.140 23.940 1.00 79.50 171 MET A N 1
ATOM 1319 C CA . MET A 1 171 ? -5.969 -11.779 24.046 1.00 79.50 171 MET A CA 1
ATOM 1320 C C . MET A 1 171 ? -5.035 -11.087 25.045 1.00 79.50 171 MET A C 1
ATOM 1322 O O . MET A 1 171 ? -4.141 -11.730 25.579 1.00 79.50 171 MET A O 1
ATOM 1326 N N . LEU A 1 172 ? -5.246 -9.796 25.309 1.00 81.62 172 LEU A N 1
ATOM 1327 C CA . LEU A 1 172 ? -4.481 -9.028 26.294 1.00 81.62 172 LEU A CA 1
ATOM 1328 C C . LEU A 1 172 ? -5.226 -8.997 27.625 1.00 81.62 172 LEU A C 1
ATOM 1330 O O . LEU A 1 172 ? -6.440 -8.775 27.641 1.00 81.62 172 LEU A O 1
ATOM 1334 N N . ASP A 1 173 ? -4.512 -9.162 28.734 1.00 83.62 173 ASP A N 1
ATOM 1335 C CA . ASP A 1 173 ? -5.048 -8.848 30.056 1.00 83.62 173 ASP A CA 1
ATOM 1336 C C . ASP A 1 173 ? -5.259 -7.330 30.226 1.00 83.62 173 ASP A C 1
ATOM 1338 O O . ASP A 1 173 ? -4.889 -6.519 29.375 1.00 83.62 173 ASP A O 1
ATOM 1342 N N . ASP A 1 174 ? -5.953 -6.923 31.292 1.00 81.94 174 ASP A N 1
ATOM 1343 C CA . ASP A 1 174 ? -6.227 -5.496 31.503 1.00 81.94 174 ASP A CA 1
ATOM 1344 C C . ASP A 1 174 ? -4.974 -4.700 31.918 1.00 81.94 174 ASP A C 1
ATOM 1346 O O . ASP A 1 174 ? -4.964 -3.482 31.733 1.00 81.94 174 ASP A O 1
ATOM 1350 N N . GLU A 1 175 ? -3.934 -5.364 32.437 1.00 81.81 175 GLU A N 1
ATOM 1351 C CA . GLU A 1 175 ? -2.676 -4.748 32.881 1.00 81.81 175 GLU A CA 1
ATOM 1352 C C . GLU A 1 175 ? -1.805 -4.345 31.683 1.00 81.81 175 GLU A C 1
ATOM 1354 O O . GLU A 1 175 ? -1.579 -3.152 31.470 1.00 81.81 175 GLU A O 1
ATOM 1359 N N . THR A 1 176 ? -1.463 -5.295 30.806 1.00 81.00 176 THR A N 1
ATOM 1360 C CA . THR A 1 176 ? -0.711 -5.054 29.558 1.00 81.00 176 THR A CA 1
ATOM 1361 C C . THR A 1 176 ? -1.429 -4.034 28.671 1.00 81.00 176 THR A C 1
ATOM 1363 O O . THR A 1 176 ? -0.832 -3.173 28.020 1.00 81.00 176 THR A O 1
ATOM 1366 N N . LEU A 1 177 ? -2.761 -4.091 28.654 1.00 82.44 177 LEU A N 1
ATOM 1367 C CA . LEU A 1 177 ? -3.600 -3.161 27.909 1.00 82.44 177 LEU A CA 1
ATOM 1368 C C . LEU A 1 177 ? -3.537 -1.741 28.496 1.00 82.44 177 LEU A C 1
ATOM 1370 O O . LEU A 1 177 ? -3.501 -0.774 27.734 1.00 82.44 177 LEU A O 1
ATOM 1374 N N . ALA A 1 178 ? -3.483 -1.582 29.820 1.00 83.38 178 ALA A N 1
ATOM 1375 C CA . ALA A 1 178 ? -3.308 -0.275 30.455 1.00 83.38 178 ALA A CA 1
ATOM 1376 C C . ALA A 1 178 ? -1.932 0.342 30.149 1.00 83.38 178 ALA A C 1
ATOM 1378 O O . ALA A 1 178 ? -1.847 1.550 29.901 1.00 83.38 178 ALA A O 1
ATOM 1379 N N . GLU A 1 179 ? -0.878 -0.473 30.095 1.00 82.19 179 GLU A N 1
ATOM 1380 C CA . GLU A 1 179 ? 0.461 -0.037 29.684 1.00 82.19 179 GLU A CA 1
ATOM 1381 C C . GLU A 1 179 ? 0.463 0.456 28.236 1.00 82.19 179 GLU A C 1
ATOM 1383 O O . GLU A 1 179 ? 0.886 1.582 27.960 1.00 82.19 179 GLU A O 1
ATOM 1388 N N . CYS A 1 180 ? -0.119 -0.327 27.321 1.00 79.12 180 CYS A N 1
ATOM 1389 C CA . CYS A 1 180 ? -0.281 0.047 25.916 1.00 79.12 180 CYS A CA 1
ATOM 1390 C C . CYS A 1 180 ? -1.012 1.387 25.754 1.00 79.12 180 CYS A C 1
ATOM 1392 O O . CYS A 1 180 ? -0.577 2.256 24.995 1.00 79.12 180 CYS A O 1
ATOM 1394 N N . LEU A 1 181 ? -2.105 1.592 26.495 1.00 82.12 181 LEU A N 1
ATOM 1395 C CA . LEU A 1 181 ? -2.851 2.852 26.468 1.00 82.12 181 LEU A CA 1
ATOM 1396 C C . LEU A 1 181 ? -2.027 4.024 27.013 1.00 82.12 181 LEU A C 1
ATOM 1398 O O . LEU A 1 181 ? -2.093 5.119 26.456 1.00 82.12 181 LEU A O 1
ATOM 1402 N N . THR A 1 182 ? -1.247 3.807 28.072 1.00 83.00 182 THR A N 1
ATOM 1403 C CA . THR A 1 182 ? -0.389 4.841 28.670 1.00 83.00 182 THR A CA 1
ATOM 1404 C C . THR A 1 182 ? 0.716 5.263 27.700 1.00 83.00 182 THR A C 1
ATOM 1406 O O . THR A 1 182 ? 0.929 6.459 27.491 1.00 83.00 182 THR A O 1
ATOM 1409 N N . MET A 1 183 ? 1.355 4.299 27.028 1.00 75.69 183 MET A N 1
ATOM 1410 C CA . MET A 1 183 ? 2.334 4.571 25.970 1.00 75.69 183 MET A CA 1
ATOM 1411 C C . MET A 1 183 ? 1.713 5.373 24.818 1.00 75.69 183 MET A C 1
ATOM 1413 O O . MET A 1 183 ? 2.280 6.372 24.371 1.00 75.69 183 MET A O 1
ATOM 1417 N N . MET A 1 184 ? 0.513 4.984 24.378 1.00 82.06 184 MET A N 1
ATOM 1418 C CA . MET A 1 184 ? -0.205 5.654 23.290 1.00 82.06 184 MET A CA 1
ATOM 1419 C C . MET A 1 184 ? -0.667 7.072 23.644 1.00 82.06 184 MET A C 1
ATOM 1421 O O . MET A 1 184 ? -0.638 7.956 22.785 1.00 82.06 184 MET A O 1
ATOM 1425 N N . GLN A 1 185 ? -1.063 7.318 24.897 1.00 77.38 185 GLN A N 1
ATOM 1426 C CA . GLN A 1 185 ? -1.395 8.661 25.384 1.00 77.38 185 GLN A CA 1
ATOM 1427 C C . GLN A 1 185 ? -0.194 9.611 25.307 1.00 77.38 185 GLN A C 1
ATOM 1429 O O . GLN A 1 185 ? -0.373 10.782 24.969 1.00 77.38 185 GLN A O 1
ATOM 1434 N N . ALA A 1 186 ? 1.009 9.111 25.608 1.00 76.06 186 ALA A N 1
ATOM 1435 C CA . ALA A 1 186 ? 2.231 9.906 25.618 1.00 76.06 186 ALA A CA 1
ATOM 1436 C C . ALA A 1 186 ? 2.777 10.179 24.206 1.00 76.06 186 ALA A C 1
ATOM 1438 O O . ALA A 1 186 ? 3.166 11.308 23.914 1.00 76.06 186 ALA A O 1
ATOM 1439 N N . SER A 1 187 ? 2.802 9.170 23.324 1.00 77.00 187 SER A N 1
ATOM 1440 C CA . SER A 1 187 ? 3.440 9.290 22.005 1.00 77.00 187 SER A CA 1
ATOM 1441 C C . SER A 1 187 ? 2.510 9.834 20.917 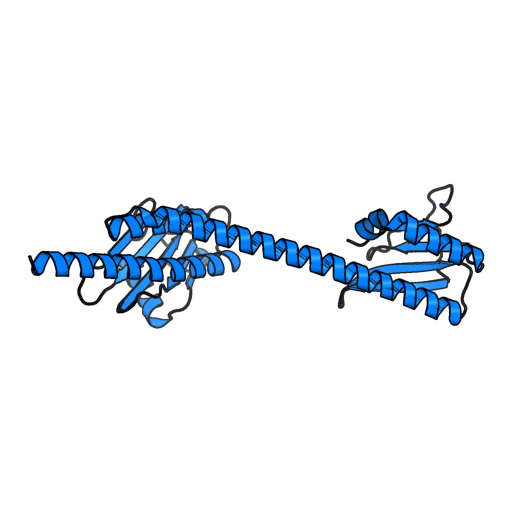1.00 77.00 187 SER A C 1
ATOM 1443 O O . SER A 1 187 ? 2.964 10.572 20.042 1.00 77.00 187 SER A O 1
ATOM 1445 N N . ARG A 1 188 ? 1.218 9.459 20.936 1.00 77.12 188 ARG A N 1
ATOM 1446 C CA . ARG A 1 188 ? 0.249 9.664 19.836 1.00 77.12 188 ARG A CA 1
ATOM 1447 C C . ARG A 1 188 ? 0.780 9.268 18.450 1.00 77.12 188 ARG A C 1
ATOM 1449 O O . ARG A 1 188 ? 0.339 9.801 17.433 1.00 77.12 188 ARG A O 1
ATOM 1456 N N . GLN A 1 189 ? 1.724 8.337 18.398 1.00 82.12 189 GLN A N 1
ATOM 1457 C CA . GLN A 1 189 ? 2.294 7.796 17.168 1.00 82.12 189 GLN A CA 1
ATOM 1458 C C . GLN A 1 189 ? 2.021 6.294 17.108 1.00 82.12 189 GLN A C 1
ATOM 1460 O O . GLN A 1 189 ? 1.850 5.675 18.158 1.00 82.12 189 GLN A O 1
ATOM 1465 N N . PRO A 1 190 ? 1.982 5.693 15.906 1.00 82.50 190 PRO A N 1
ATOM 1466 C CA . PRO A 1 190 ? 1.946 4.246 15.780 1.00 82.50 190 PRO A CA 1
ATOM 1467 C C . PRO A 1 190 ? 3.092 3.606 16.541 1.00 82.50 190 PRO A C 1
ATOM 1469 O O . PRO A 1 190 ? 4.229 4.074 16.465 1.00 82.50 190 PRO A O 1
ATOM 1472 N N . PHE A 1 191 ? 2.788 2.507 17.205 1.00 83.38 191 PHE A N 1
ATOM 1473 C CA . PHE A 1 191 ? 3.755 1.711 17.926 1.00 83.38 191 PHE A CA 1
ATOM 1474 C C . PHE A 1 191 ? 3.724 0.286 17.388 1.00 83.38 191 PHE A C 1
ATOM 1476 O O . PHE A 1 191 ? 2.655 -0.296 17.209 1.00 83.38 191 PHE A O 1
ATOM 1483 N N . LEU A 1 192 ? 4.905 -0.253 17.106 1.00 83.31 192 LEU A N 1
ATOM 1484 C CA . LEU A 1 192 ? 5.090 -1.609 16.619 1.00 83.31 192 LEU A CA 1
ATOM 1485 C C . LEU A 1 192 ? 5.990 -2.336 17.609 1.00 83.31 192 LEU A C 1
ATOM 1487 O O . LEU A 1 192 ? 7.066 -1.846 17.943 1.00 83.31 192 LEU A O 1
ATOM 1491 N N . SER A 1 193 ? 5.534 -3.491 18.074 1.00 76.81 193 SER A N 1
ATOM 1492 C CA . SER A 1 193 ? 6.267 -4.361 18.985 1.00 76.81 193 SER A CA 1
ATOM 1493 C C . SER A 1 193 ? 6.229 -5.787 18.454 1.00 76.81 193 SER A C 1
ATOM 1495 O O . SER A 1 193 ? 5.189 -6.270 18.011 1.00 76.81 193 SER A O 1
ATOM 1497 N N . THR A 1 194 ? 7.371 -6.459 18.477 1.00 74.69 194 THR A N 1
ATOM 1498 C CA . THR A 1 194 ? 7.499 -7.891 18.177 1.00 74.69 194 THR A CA 1
ATOM 1499 C C . THR A 1 194 ? 8.073 -8.610 19.392 1.00 74.69 194 THR A C 1
ATOM 1501 O O . THR A 1 194 ? 8.695 -7.977 20.250 1.00 74.69 194 THR A O 1
ATOM 1504 N N . ARG A 1 195 ? 7.882 -9.931 19.476 1.00 62.22 195 ARG A N 1
ATOM 1505 C CA . ARG A 1 195 ? 8.378 -10.760 20.590 1.00 62.22 195 ARG A CA 1
ATOM 1506 C C . ARG A 1 195 ? 9.870 -10.548 20.882 1.00 62.22 195 ARG A C 1
ATOM 1508 O O . ARG A 1 195 ? 10.262 -10.521 22.037 1.00 62.22 195 ARG A O 1
ATOM 1515 N N . ASP A 1 196 ? 10.672 -10.303 19.847 1.00 58.25 196 ASP A N 1
ATOM 1516 C CA . ASP A 1 196 ? 12.124 -10.099 19.957 1.00 58.25 196 ASP A CA 1
ATOM 1517 C C . ASP A 1 196 ? 12.521 -8.735 20.552 1.00 58.25 196 ASP A C 1
ATOM 1519 O O . ASP A 1 196 ? 13.673 -8.525 20.928 1.00 58.25 196 ASP A O 1
ATOM 1523 N N . THR A 1 197 ? 11.581 -7.786 20.628 1.00 57.31 197 THR A N 1
ATOM 1524 C CA . THR A 1 197 ? 11.829 -6.413 21.111 1.00 57.31 197 THR A CA 1
ATOM 1525 C C . THR A 1 197 ? 11.474 -6.199 22.582 1.00 57.31 197 THR A C 1
ATOM 1527 O O . THR A 1 197 ? 11.783 -5.138 23.126 1.00 57.31 197 THR A O 1
ATOM 1530 N N . VAL A 1 198 ? 10.835 -7.178 23.233 1.00 59.09 198 VAL A N 1
ATOM 1531 C CA . VAL A 1 198 ? 10.336 -7.076 24.612 1.00 59.09 198 VAL A CA 1
ATOM 1532 C C . VAL A 1 198 ? 11.034 -8.128 25.478 1.00 59.09 198 VAL A C 1
ATOM 1534 O O . VAL A 1 198 ? 11.042 -9.304 25.134 1.00 59.09 198 VAL A O 1
ATOM 1537 N N . SER A 1 199 ? 11.651 -7.706 26.589 1.00 53.75 199 SER A N 1
ATOM 1538 C CA . SER A 1 199 ? 12.440 -8.593 27.467 1.00 53.75 199 SER A CA 1
ATOM 1539 C C . SER A 1 199 ? 11.613 -9.624 28.245 1.00 53.75 199 SER A C 1
ATOM 1541 O O . SER A 1 199 ? 12.180 -10.616 28.696 1.00 53.75 199 SER A O 1
ATOM 1543 N N . ASP A 1 200 ? 10.311 -9.387 28.415 1.00 62.16 200 ASP A N 1
ATOM 1544 C CA . ASP A 1 200 ? 9.363 -10.313 29.043 1.00 62.16 200 ASP A CA 1
ATOM 1545 C C . ASP A 1 200 ? 8.509 -10.956 27.961 1.00 62.16 200 ASP A C 1
ATOM 1547 O O . ASP A 1 200 ? 7.960 -10.231 27.138 1.00 62.16 200 ASP A O 1
ATOM 1551 N N . ASP A 1 201 ? 8.408 -12.290 27.975 1.00 65.19 201 ASP A N 1
ATOM 1552 C CA . ASP A 1 201 ? 7.698 -13.106 26.986 1.00 65.19 201 ASP A CA 1
ATOM 1553 C C . ASP A 1 201 ? 6.247 -12.620 26.786 1.00 65.19 201 ASP A C 1
ATOM 1555 O O . ASP A 1 201 ? 5.365 -12.974 27.578 1.00 65.19 201 ASP A O 1
ATOM 1559 N N . PRO A 1 202 ? 5.969 -11.777 25.771 1.00 70.69 202 PRO A N 1
ATOM 1560 C CA . PRO A 1 202 ? 4.686 -11.111 25.676 1.00 70.69 202 PRO A CA 1
ATOM 1561 C C . PRO A 1 202 ? 3.605 -12.109 25.240 1.00 70.69 202 PRO A C 1
ATOM 1563 O O . PRO A 1 202 ? 3.880 -13.040 24.474 1.00 70.69 202 PRO A O 1
ATOM 1566 N N . PRO A 1 203 ? 2.332 -11.895 25.625 1.00 74.25 203 PRO A N 1
ATOM 1567 C CA . PRO A 1 203 ? 1.224 -12.775 25.240 1.00 74.25 203 PRO A CA 1
ATOM 1568 C C . PRO A 1 203 ? 0.877 -12.712 23.735 1.00 74.25 203 PRO A C 1
ATOM 1570 O O . PRO A 1 203 ? -0.086 -13.337 23.289 1.00 74.25 203 PRO A O 1
ATOM 1573 N N . TYR A 1 204 ? 1.644 -11.960 22.940 1.00 82.56 204 TYR A N 1
ATOM 1574 C CA . TYR A 1 204 ? 1.486 -11.768 21.502 1.00 82.56 204 TYR A CA 1
ATOM 1575 C C . TYR A 1 204 ? 2.823 -11.955 20.766 1.00 82.56 204 TYR A C 1
ATOM 1577 O O . TYR A 1 204 ? 3.891 -11.627 21.270 1.00 82.56 204 TYR A O 1
ATOM 1585 N N . ARG A 1 205 ? 2.770 -12.447 19.524 1.00 85.44 205 ARG A N 1
ATOM 1586 C CA . ARG A 1 205 ? 3.928 -12.566 18.619 1.00 85.44 205 ARG A CA 1
ATOM 1587 C C . ARG A 1 205 ? 4.329 -11.209 18.045 1.00 85.44 205 ARG A C 1
ATOM 1589 O O . ARG A 1 205 ? 5.509 -10.874 17.981 1.00 85.44 205 ARG A O 1
ATOM 1596 N N . SER A 1 206 ? 3.335 -10.435 17.630 1.00 88.69 206 SER A N 1
ATOM 1597 C CA . SER A 1 206 ? 3.504 -9.094 17.081 1.00 88.69 206 SER A CA 1
ATOM 1598 C C . SER A 1 206 ? 2.302 -8.231 17.448 1.00 88.69 206 SER A C 1
ATOM 1600 O O . SER A 1 206 ? 1.184 -8.733 17.539 1.00 88.69 206 SER A O 1
ATOM 1602 N N . LEU A 1 207 ? 2.529 -6.940 17.673 1.00 90.06 207 LEU A N 1
ATOM 1603 C CA . LEU A 1 207 ? 1.528 -5.956 18.063 1.00 90.06 207 LEU A CA 1
ATOM 1604 C C . LEU A 1 207 ? 1.751 -4.663 17.278 1.00 90.06 207 LEU A C 1
ATOM 1606 O O . LEU A 1 207 ? 2.842 -4.093 17.281 1.00 90.06 207 LEU A O 1
ATOM 1610 N N . LEU A 1 208 ? 0.688 -4.184 16.646 1.00 92.25 208 LEU A N 1
ATOM 1611 C CA . LEU A 1 208 ? 0.605 -2.871 16.026 1.00 92.25 208 LEU A CA 1
ATOM 1612 C C . LEU A 1 208 ? -0.480 -2.067 16.738 1.00 92.25 208 LEU A C 1
ATOM 1614 O O . LEU A 1 208 ? -1.653 -2.431 16.701 1.00 92.25 208 LEU A O 1
ATOM 1618 N N . LEU A 1 209 ? -0.090 -0.961 17.361 1.00 92.50 209 LEU A N 1
ATOM 1619 C CA . LEU A 1 209 ? -0.994 0.011 17.963 1.00 92.50 209 LEU A CA 1
ATOM 1620 C C . LEU A 1 209 ? -0.997 1.277 17.122 1.00 92.50 209 LEU A C 1
ATOM 1622 O O . LEU A 1 209 ? 0.056 1.804 16.765 1.00 92.50 209 LEU A O 1
ATOM 1626 N N . VAL A 1 210 ? -2.183 1.800 16.844 1.00 93.31 210 VAL A N 1
ATOM 1627 C CA . VAL A 1 210 ? -2.359 3.090 16.182 1.00 93.31 210 VAL A CA 1
ATOM 1628 C C . VAL A 1 210 ? -3.363 3.938 16.962 1.00 93.31 210 VAL A C 1
ATOM 1630 O O . VAL A 1 210 ? -4.357 3.418 17.482 1.00 93.31 210 VAL A O 1
ATOM 1633 N N . PRO A 1 211 ? -3.114 5.252 17.084 1.00 92.44 211 PRO A N 1
ATOM 1634 C CA . PRO A 1 211 ? -4.064 6.142 17.725 1.00 92.44 211 PRO A CA 1
ATOM 1635 C C . PRO A 1 211 ? -5.271 6.330 16.806 1.00 92.44 211 PRO A C 1
ATOM 1637 O O . PRO A 1 211 ? -5.116 6.488 15.597 1.00 92.44 211 PRO A O 1
ATOM 1640 N N . MET A 1 212 ? -6.463 6.351 17.389 1.00 92.31 212 MET A N 1
ATOM 1641 C CA . MET A 1 212 ? -7.683 6.776 16.709 1.00 92.31 212 MET A CA 1
ATOM 1642 C C . MET A 1 212 ? -8.018 8.202 17.129 1.00 92.31 212 MET A C 1
ATOM 1644 O O . MET A 1 212 ? -7.805 8.588 18.280 1.00 92.31 212 MET A O 1
ATOM 1648 N N . GLN A 1 213 ? -8.581 8.980 16.210 1.00 88.31 213 GLN A N 1
ATOM 1649 C CA . GLN A 1 213 ? -9.111 10.299 16.534 1.00 88.31 213 GLN A CA 1
ATOM 1650 C C . GLN A 1 213 ? -10.608 10.181 16.790 1.00 88.31 213 GLN A C 1
ATOM 1652 O O . GLN A 1 213 ? -11.385 9.965 15.869 1.00 88.31 213 GLN A O 1
ATOM 1657 N N . VAL A 1 214 ? -10.995 10.301 18.060 1.00 87.25 214 VAL A N 1
ATOM 1658 C CA . VAL A 1 214 ? -12.398 10.385 18.477 1.00 87.25 214 VAL A CA 1
ATOM 1659 C C . VAL A 1 214 ? -12.571 11.648 19.307 1.00 87.25 214 VAL A C 1
ATOM 1661 O O . VAL A 1 214 ? -11.888 11.851 20.319 1.00 87.25 214 VAL A O 1
ATOM 1664 N N . ARG A 1 215 ? -13.491 12.512 18.892 1.00 81.81 215 ARG A N 1
ATOM 1665 C CA . ARG A 1 215 ? -13.791 13.788 19.529 1.00 81.81 215 ARG A CA 1
ATOM 1666 C C . ARG A 1 215 ? -14.154 13.583 20.996 1.00 81.81 215 ARG A C 1
ATOM 1668 O O . ARG A 1 215 ? -14.939 12.711 21.347 1.00 81.81 215 ARG A O 1
ATOM 1675 N N . GLN A 1 216 ? -13.569 14.422 21.852 1.00 78.94 216 GLN A N 1
ATOM 1676 C CA . GLN A 1 216 ? -13.705 14.370 23.315 1.00 78.94 216 GLN A CA 1
ATOM 1677 C C . GLN A 1 216 ? -13.176 13.089 23.977 1.00 78.94 216 GLN A C 1
ATOM 1679 O O . GLN A 1 216 ? -13.281 12.980 25.196 1.00 78.94 216 GLN A O 1
ATOM 1684 N N . SER A 1 217 ? -12.567 12.153 23.243 1.00 83.50 217 SER A N 1
ATOM 1685 C CA . SER A 1 217 ? -11.921 11.004 23.875 1.00 83.50 217 SER A CA 1
ATOM 1686 C C . SER A 1 217 ? -10.641 11.422 24.602 1.00 83.50 217 SER A C 1
ATOM 1688 O O . SER A 1 217 ? -9.851 12.237 24.118 1.00 83.50 217 SER A O 1
ATOM 1690 N N . LYS A 1 218 ? -10.428 10.856 25.793 1.00 80.81 218 LYS A N 1
ATOM 1691 C CA . LYS A 1 218 ? -9.146 10.946 26.505 1.00 80.81 218 LYS A CA 1
ATOM 1692 C C . LYS A 1 218 ? -8.112 10.051 25.826 1.00 80.81 218 LYS A C 1
ATOM 1694 O O . LYS A 1 218 ? -6.920 10.356 25.811 1.00 80.81 218 LYS A O 1
ATOM 1699 N N . THR A 1 219 ? -8.559 8.916 25.295 1.00 85.88 219 THR A N 1
ATOM 1700 C CA . THR A 1 219 ? -7.722 7.932 24.607 1.00 85.88 219 THR A CA 1
ATOM 1701 C C . THR A 1 219 ? -8.579 7.125 23.659 1.00 85.88 219 THR A C 1
ATOM 1703 O O . THR A 1 219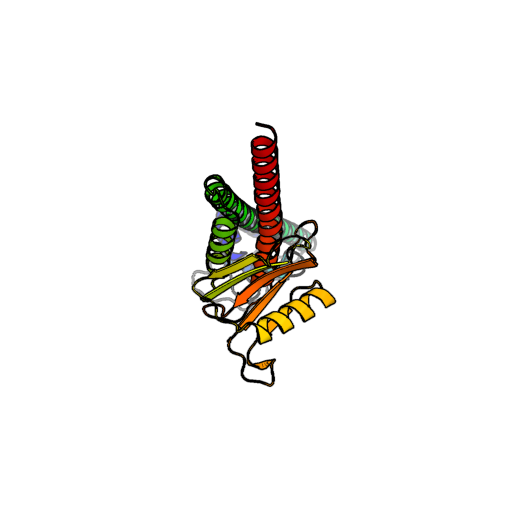 ? -9.614 6.611 24.070 1.00 85.88 219 THR A O 1
ATOM 1706 N N . ALA A 1 220 ? -8.134 6.975 22.420 1.00 90.19 220 ALA A N 1
ATOM 1707 C CA . ALA A 1 220 ? -8.744 6.063 21.473 1.00 90.19 220 ALA A CA 1
ATOM 1708 C C . ALA A 1 220 ? -7.630 5.339 20.714 1.00 90.19 220 ALA A C 1
ATOM 1710 O O . ALA A 1 220 ? -6.703 5.974 20.207 1.00 90.19 220 ALA A O 1
ATOM 1711 N N . VAL A 1 221 ? -7.667 4.010 20.718 1.00 93.19 221 VAL A N 1
ATOM 1712 C CA . VAL A 1 221 ? -6.597 3.161 20.182 1.00 93.19 221 VAL A CA 1
ATOM 1713 C C . VAL A 1 221 ? -7.203 1.985 19.436 1.00 93.19 221 VAL A C 1
ATOM 1715 O O . VAL A 1 221 ? -8.130 1.341 19.930 1.00 93.19 221 VAL A O 1
ATOM 1718 N N . LEU A 1 222 ? -6.639 1.707 18.266 1.00 94.19 222 LEU A N 1
ATOM 1719 C CA . LEU A 1 222 ? -6.842 0.475 17.521 1.00 94.19 222 LEU A CA 1
ATOM 1720 C C . LEU A 1 222 ? -5.565 -0.351 17.652 1.00 94.19 222 LEU A C 1
ATOM 1722 O O . LEU A 1 222 ? -4.464 0.143 17.404 1.00 94.19 222 LEU A O 1
ATOM 1726 N N . GLY A 1 223 ? -5.724 -1.597 18.077 1.00 93.69 223 GLY A N 1
ATOM 1727 C CA . GLY A 1 223 ? -4.644 -2.558 18.204 1.00 93.69 223 GLY A CA 1
ATOM 1728 C C . GLY A 1 223 ? -4.875 -3.769 17.320 1.00 93.69 223 GLY A C 1
ATOM 1729 O O . GLY A 1 223 ? -6.000 -4.246 17.186 1.00 93.69 223 GLY A O 1
ATOM 1730 N N . VAL A 1 224 ? -3.803 -4.273 16.725 1.00 94.38 224 VAL A N 1
ATOM 1731 C CA . VAL A 1 224 ? -3.803 -5.465 15.879 1.00 94.38 224 VAL A CA 1
ATOM 1732 C C . VAL A 1 224 ? -2.686 -6.379 16.351 1.00 94.38 224 VAL A C 1
ATOM 1734 O O . VAL A 1 224 ? -1.570 -5.912 16.571 1.00 94.38 224 VAL A O 1
ATOM 1737 N N . MET A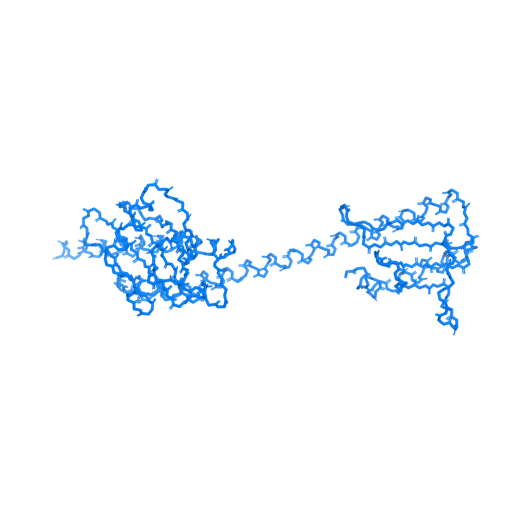 1 225 ? -2.973 -7.668 16.522 1.00 92.81 225 MET A N 1
ATOM 1738 C CA . MET A 1 225 ? -2.013 -8.625 17.067 1.00 92.81 225 MET A CA 1
ATOM 1739 C C . MET A 1 225 ? -1.868 -9.858 16.187 1.00 92.81 225 MET A C 1
ATOM 1741 O O . MET A 1 225 ? -2.828 -10.324 15.573 1.00 92.81 225 MET A O 1
ATOM 1745 N N . ASN A 1 226 ? -0.654 -10.406 16.199 1.00 90.50 226 ASN A N 1
ATOM 1746 C CA . ASN A 1 226 ? -0.248 -11.621 15.509 1.00 90.50 226 ASN A CA 1
ATOM 1747 C C . ASN A 1 226 ? -0.605 -11.581 14.022 1.00 90.50 226 ASN A C 1
ATOM 1749 O O . ASN A 1 226 ? -1.558 -12.215 13.564 1.00 90.50 226 ASN A O 1
ATOM 1753 N N . LYS A 1 227 ? 0.175 -10.835 13.245 1.00 91.69 227 LYS A N 1
ATOM 1754 C CA . LYS A 1 227 ? 0.018 -10.838 11.791 1.00 91.69 227 LYS A CA 1
ATOM 1755 C C . LYS A 1 227 ? 0.225 -12.247 11.216 1.00 91.69 227 LYS A C 1
ATOM 1757 O O . LYS A 1 227 ? 1.093 -12.999 11.666 1.00 91.69 227 LYS A O 1
ATOM 1762 N N . LEU A 1 228 ? -0.617 -12.621 10.255 1.00 88.00 228 LEU A N 1
ATOM 1763 C CA . LEU A 1 228 ? -0.573 -13.912 9.576 1.00 88.00 228 LEU A CA 1
ATOM 1764 C C . LEU A 1 228 ? 0.549 -13.908 8.529 1.00 88.00 228 LEU A C 1
ATOM 1766 O O . LEU A 1 228 ? 0.622 -13.011 7.689 1.00 88.00 228 LEU A O 1
ATOM 1770 N N . GLY A 1 229 ? 1.394 -14.938 8.554 1.00 83.50 229 GLY A N 1
ATOM 1771 C CA . GLY A 1 229 ? 2.497 -15.126 7.606 1.00 83.50 229 GLY A CA 1
ATOM 1772 C C . GLY A 1 229 ? 3.817 -14.499 8.058 1.00 83.50 229 GLY A C 1
ATOM 1773 O O . GLY A 1 229 ? 4.779 -15.237 8.216 1.00 83.50 229 GLY A O 1
ATOM 1774 N N . ASP A 1 230 ? 3.836 -13.187 8.315 1.00 82.62 230 ASP A N 1
ATOM 1775 C CA . ASP A 1 230 ? 5.046 -12.396 8.616 1.00 82.62 230 ASP A CA 1
ATOM 1776 C C . ASP A 1 230 ? 4.778 -11.290 9.657 1.00 82.62 230 ASP A C 1
ATOM 1778 O O . ASP A 1 230 ? 3.639 -11.087 10.078 1.00 82.62 230 ASP A O 1
ATOM 1782 N N . ASP A 1 231 ? 5.811 -10.528 10.035 1.00 88.12 231 ASP A N 1
ATOM 1783 C CA . ASP A 1 231 ? 5.703 -9.340 10.891 1.00 88.12 231 ASP A CA 1
ATOM 1784 C C . ASP A 1 231 ? 5.031 -8.137 10.202 1.00 88.12 231 ASP A C 1
ATOM 1786 O O . ASP A 1 231 ? 4.900 -8.056 8.972 1.00 88.12 231 ASP A O 1
ATOM 1790 N N . PHE A 1 232 ? 4.554 -7.183 11.012 1.00 89.19 232 PHE A N 1
ATOM 1791 C CA . PHE A 1 232 ? 3.966 -5.937 10.516 1.00 89.19 232 PHE A CA 1
ATOM 1792 C C . PHE A 1 232 ? 5.023 -5.084 9.805 1.00 89.19 232 PHE A C 1
ATOM 1794 O O . PHE A 1 232 ? 6.114 -4.849 10.315 1.00 89.19 232 PHE A O 1
ATOM 1801 N N . MET A 1 233 ? 4.666 -4.572 8.633 1.00 89.00 233 MET A N 1
ATOM 1802 C CA . MET A 1 233 ? 5.511 -3.760 7.766 1.00 89.00 233 MET A CA 1
ATOM 1803 C C . MET A 1 233 ? 4.866 -2.391 7.526 1.00 89.00 233 MET A C 1
ATOM 1805 O O . MET A 1 233 ? 3.705 -2.146 7.858 1.00 89.00 233 MET A O 1
ATOM 1809 N N . SER A 1 234 ? 5.604 -1.482 6.885 1.00 88.06 234 SER A N 1
ATOM 1810 C CA . SER A 1 234 ? 5.122 -0.133 6.557 1.00 88.06 234 SER A CA 1
ATOM 1811 C C . SER A 1 234 ? 3.750 -0.085 5.854 1.00 88.06 234 SER A C 1
ATOM 1813 O O . SER A 1 234 ? 2.972 0.816 6.182 1.00 88.06 234 SER A O 1
ATOM 1815 N N . PRO A 1 235 ? 3.399 -1.002 4.924 1.00 86.62 235 PRO A N 1
ATOM 1816 C CA . PRO A 1 235 ? 2.055 -1.049 4.343 1.00 86.62 235 PRO A CA 1
ATOM 1817 C C . PRO A 1 235 ? 0.954 -1.338 5.373 1.00 86.62 235 PRO A C 1
ATOM 1819 O O . PRO A 1 235 ? -0.091 -0.693 5.332 1.00 86.62 235 PRO A O 1
ATOM 1822 N N . ASP A 1 236 ? 1.200 -2.227 6.339 1.00 90.81 236 ASP A N 1
ATOM 1823 C CA . ASP A 1 236 ? 0.219 -2.570 7.378 1.00 90.81 236 ASP A CA 1
ATOM 1824 C C . ASP A 1 236 ? -0.010 -1.397 8.329 1.00 90.81 236 ASP A C 1
ATOM 1826 O O . ASP A 1 236 ? -1.145 -1.106 8.693 1.00 90.81 236 ASP A O 1
ATOM 1830 N N . VAL A 1 237 ? 1.055 -0.663 8.673 1.00 91.06 237 VAL A N 1
ATOM 1831 C CA . VAL A 1 237 ? 0.951 0.561 9.484 1.00 91.06 237 VAL A CA 1
ATOM 1832 C C . VAL A 1 237 ? 0.107 1.616 8.768 1.00 91.06 237 VAL A C 1
ATOM 1834 O O . VAL A 1 237 ? -0.731 2.263 9.395 1.00 91.06 237 VAL A O 1
ATOM 1837 N N . LYS A 1 238 ? 0.303 1.799 7.455 1.00 87.75 238 LYS A N 1
ATOM 1838 C CA . LYS A 1 238 ? -0.503 2.732 6.650 1.00 87.75 238 LYS A CA 1
ATOM 1839 C C . LYS A 1 238 ? -1.971 2.303 6.593 1.00 87.75 238 LYS A C 1
ATOM 1841 O O . LYS A 1 238 ? -2.842 3.144 6.790 1.00 87.75 238 LYS A O 1
ATOM 1846 N N . MET A 1 239 ? -2.232 1.013 6.381 1.00 89.50 239 MET A N 1
ATOM 1847 C CA . MET A 1 239 ? -3.586 0.457 6.373 1.00 89.50 239 MET A CA 1
ATOM 1848 C C . MET A 1 239 ? -4.269 0.638 7.735 1.00 89.50 239 MET A C 1
ATOM 1850 O O . MET A 1 239 ? -5.364 1.188 7.806 1.00 89.50 239 MET A O 1
ATOM 1854 N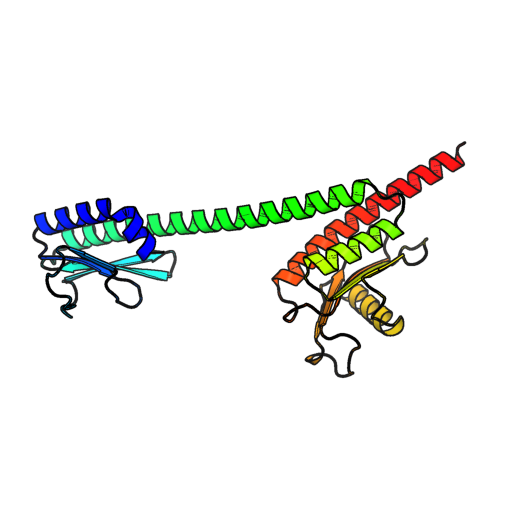 N . ALA A 1 240 ? -3.603 0.261 8.829 1.00 91.31 240 ALA A N 1
ATOM 1855 C CA . ALA A 1 240 ? -4.139 0.397 10.181 1.00 91.31 240 ALA A CA 1
ATOM 1856 C C . ALA A 1 240 ? -4.447 1.859 10.540 1.00 91.31 240 ALA A C 1
ATOM 1858 O O . ALA A 1 240 ? -5.479 2.123 11.147 1.00 91.31 240 ALA A O 1
ATOM 1859 N N . LYS A 1 241 ? -3.606 2.818 10.121 1.00 91.56 241 LYS A N 1
ATOM 1860 C CA . LYS A 1 241 ? -3.892 4.256 10.271 1.00 91.56 241 LYS A CA 1
ATOM 1861 C C . LYS A 1 241 ? -5.155 4.683 9.529 1.00 91.56 241 LYS A C 1
ATOM 1863 O O . LYS A 1 241 ? -6.005 5.332 10.122 1.00 91.56 241 LYS A O 1
ATOM 1868 N N . ALA A 1 242 ? -5.290 4.305 8.259 1.00 91.38 242 ALA A N 1
ATOM 1869 C CA . ALA A 1 242 ? -6.466 4.659 7.468 1.00 91.38 242 ALA A CA 1
ATOM 1870 C C . ALA A 1 242 ? -7.753 4.081 8.083 1.00 91.38 242 ALA A C 1
ATOM 1872 O O . ALA A 1 242 ? -8.772 4.767 8.164 1.00 91.38 242 ALA A O 1
ATOM 1873 N N . ILE A 1 243 ? -7.687 2.842 8.581 1.00 91.12 243 ILE A N 1
ATOM 1874 C CA . ILE A 1 243 ? -8.793 2.212 9.308 1.00 91.12 243 ILE A CA 1
ATOM 1875 C C . ILE A 1 243 ? -9.072 2.956 10.620 1.00 91.12 243 ILE A C 1
ATOM 1877 O O . ILE A 1 243 ? -10.233 3.192 10.929 1.00 91.12 243 ILE A O 1
ATOM 1881 N N . ALA A 1 244 ? -8.045 3.356 11.373 1.00 91.19 244 ALA A N 1
ATOM 1882 C CA . ALA A 1 244 ? -8.183 4.103 12.623 1.00 91.19 244 ALA A CA 1
ATOM 1883 C C . ALA A 1 244 ? -8.847 5.477 12.428 1.00 91.19 244 ALA A C 1
ATOM 1885 O O . ALA A 1 244 ? -9.724 5.845 13.212 1.00 91.19 244 ALA A O 1
ATOM 1886 N N . ASP A 1 245 ? -8.473 6.206 11.375 1.00 89.75 245 ASP A N 1
ATOM 1887 C CA . ASP A 1 245 ? -9.080 7.493 11.020 1.00 89.75 245 ASP A CA 1
ATOM 1888 C C . ASP A 1 245 ? -10.561 7.317 10.654 1.00 89.75 245 ASP A C 1
ATOM 1890 O O . ASP A 1 245 ? -11.430 8.038 11.150 1.00 89.75 245 ASP A O 1
ATOM 1894 N N . TYR A 1 246 ? -10.871 6.305 9.838 1.00 88.19 246 TYR A N 1
ATOM 1895 C CA . TYR A 1 246 ? -12.250 5.985 9.480 1.00 88.19 246 TYR A CA 1
ATOM 1896 C C . TYR A 1 246 ? -13.078 5.520 10.690 1.00 88.19 246 TYR A C 1
ATOM 1898 O O . TYR A 1 246 ? -14.207 5.974 10.889 1.00 88.19 246 TYR A O 1
ATOM 1906 N N . ALA A 1 247 ? -12.530 4.612 11.502 1.00 88.62 247 ALA A N 1
ATOM 1907 C CA . ALA A 1 247 ? -13.182 4.072 12.690 1.00 88.62 247 ALA A CA 1
ATOM 1908 C C . ALA A 1 247 ? -13.522 5.195 13.670 1.00 88.62 247 ALA A C 1
ATOM 1910 O O . ALA A 1 247 ? -14.638 5.236 14.183 1.00 88.62 247 ALA A O 1
ATOM 1911 N N . GLY A 1 248 ? -12.598 6.142 13.861 1.00 89.00 248 GLY A N 1
ATOM 1912 C CA . GLY A 1 248 ? -12.822 7.335 14.667 1.00 89.00 248 GLY A CA 1
ATOM 1913 C C . GLY A 1 248 ? -14.042 8.136 14.209 1.00 89.00 248 GLY A C 1
ATOM 1914 O O . GLY A 1 248 ? -14.956 8.378 15.000 1.00 89.00 248 GLY A O 1
ATOM 1915 N N . ALA A 1 249 ? -14.117 8.447 12.912 1.00 87.25 249 ALA A N 1
ATOM 1916 C CA . ALA A 1 249 ? -15.249 9.166 12.330 1.00 87.25 249 ALA A CA 1
ATOM 1917 C C . ALA A 1 249 ? -16.580 8.403 12.465 1.00 87.25 249 ALA A C 1
ATOM 1919 O O . ALA A 1 249 ? -17.613 9.003 12.765 1.00 87.25 249 ALA A O 1
ATOM 1920 N N . GLN A 1 250 ? -16.584 7.079 12.281 1.00 84.75 250 GLN A N 1
ATOM 1921 C CA . GLN A 1 250 ? -17.814 6.297 12.432 1.00 84.75 250 GLN A CA 1
ATOM 1922 C C . GLN A 1 250 ? -18.287 6.184 13.875 1.00 84.75 250 GLN A C 1
ATOM 1924 O O . GLN A 1 250 ? -19.484 6.294 14.140 1.00 84.75 250 GLN A O 1
ATOM 1929 N N . ILE A 1 251 ? -17.359 6.016 14.814 1.00 87.31 251 ILE A N 1
ATOM 1930 C CA . ILE A 1 251 ? -17.664 6.036 16.244 1.00 87.31 251 ILE A CA 1
ATOM 1931 C C . ILE A 1 251 ? -18.312 7.374 16.611 1.00 87.31 251 ILE A C 1
ATOM 1933 O O . ILE A 1 251 ? -19.341 7.389 17.284 1.00 87.31 251 ILE A O 1
ATOM 1937 N N . GLU A 1 252 ? -17.775 8.494 16.123 1.00 86.19 252 GLU A N 1
ATOM 1938 C CA . GLU A 1 252 ? -18.380 9.813 16.330 1.00 86.19 252 GLU A CA 1
ATOM 1939 C C . GLU A 1 252 ? -19.800 9.906 15.766 1.00 86.19 252 GLU A C 1
ATOM 1941 O O . GLU A 1 252 ? -20.704 10.357 16.470 1.00 86.19 252 GLU A O 1
ATOM 1946 N N . ASN A 1 253 ? -20.022 9.446 14.533 1.00 84.00 253 ASN A N 1
ATOM 1947 C CA . ASN A 1 253 ? -21.342 9.482 13.902 1.00 84.00 253 ASN A CA 1
ATOM 1948 C C . ASN A 1 253 ? -22.385 8.698 14.708 1.00 84.00 253 ASN A C 1
ATOM 1950 O O . ASN A 1 253 ? -23.488 9.196 14.948 1.00 84.00 253 ASN A O 1
ATOM 1954 N N . VAL A 1 254 ? -22.032 7.494 15.166 1.00 83.25 254 VAL A N 1
ATOM 1955 C CA . VAL A 1 254 ? -22.924 6.656 15.977 1.00 83.25 254 VAL A CA 1
ATOM 1956 C C . VAL A 1 254 ? -23.198 7.301 17.337 1.00 83.25 254 VAL A C 1
ATOM 1958 O O . VAL A 1 254 ? -24.351 7.351 17.770 1.00 83.25 254 VAL A O 1
ATOM 1961 N N . LEU A 1 255 ? -22.177 7.857 17.998 1.00 81.88 255 LEU A N 1
ATOM 1962 C CA . LEU A 1 255 ? -22.340 8.554 19.279 1.00 81.88 255 LEU A CA 1
ATOM 1963 C C . LEU A 1 255 ? -23.241 9.794 19.155 1.00 81.88 255 LEU A C 1
ATOM 1965 O O . LEU A 1 255 ? -24.091 10.021 20.019 1.00 81.88 255 LEU A O 1
ATOM 1969 N N . LEU A 1 256 ? -23.093 10.576 18.080 1.00 82.06 256 LEU A N 1
ATOM 1970 C CA . LEU A 1 256 ? -23.939 11.740 17.796 1.00 82.06 256 LEU A CA 1
ATOM 1971 C C . LEU A 1 256 ? -25.395 11.335 17.550 1.00 82.06 256 LEU A C 1
ATOM 1973 O O . LEU A 1 256 ? -26.311 11.961 18.088 1.00 82.06 256 LEU A O 1
ATOM 1977 N N . PHE A 1 257 ? -25.613 10.271 16.776 1.00 77.50 257 PHE A N 1
ATOM 1978 C CA . PHE A 1 257 ? -26.951 9.752 16.513 1.00 77.50 257 PHE A CA 1
ATOM 1979 C C . PHE A 1 257 ? -27.636 9.276 17.801 1.00 77.50 257 PHE A C 1
ATOM 1981 O O . PHE A 1 257 ? -28.773 9.665 18.070 1.00 77.50 257 PHE A O 1
ATOM 1988 N N . GLN A 1 258 ? -26.932 8.513 18.645 1.00 75.19 258 GLN A N 1
ATOM 1989 C CA . GLN A 1 258 ? -27.455 8.069 19.942 1.00 75.19 258 GLN A CA 1
ATOM 1990 C C . GLN A 1 258 ? -27.858 9.247 20.838 1.00 75.19 258 GLN A C 1
ATOM 1992 O O . GLN A 1 258 ? -28.959 9.243 21.388 1.00 75.19 258 GLN A O 1
ATOM 1997 N N . ALA A 1 259 ? -27.009 10.275 20.941 1.00 75.06 259 ALA A N 1
ATOM 1998 C CA . ALA A 1 259 ? -27.304 11.463 21.740 1.00 75.06 259 ALA A CA 1
ATOM 1999 C C . ALA A 1 259 ? -28.551 12.211 21.231 1.00 75.06 259 ALA A C 1
ATOM 2001 O O . ALA A 1 259 ? -29.375 12.656 22.031 1.00 75.06 259 ALA A O 1
ATOM 2002 N N . SER A 1 260 ? -28.725 12.312 19.908 1.00 74.38 260 SER A N 1
ATOM 2003 C CA . SER A 1 260 ? -29.919 12.919 19.307 1.00 74.38 260 SER A CA 1
ATOM 2004 C C . SER A 1 260 ? -31.189 12.130 19.639 1.00 74.38 260 SER A C 1
ATOM 2006 O O . SER A 1 260 ? -32.208 12.727 19.979 1.00 74.38 260 SER A O 1
ATOM 2008 N N . VAL A 1 261 ? -31.140 10.797 19.561 1.00 71.56 261 VAL A N 1
ATOM 2009 C CA . VAL A 1 261 ? -32.294 9.929 19.852 1.00 71.56 261 VAL A CA 1
ATOM 2010 C C . VAL A 1 261 ? -32.681 9.992 21.333 1.00 71.56 261 VAL A C 1
ATOM 2012 O O . VAL A 1 261 ? -33.870 10.047 21.655 1.00 71.56 261 VAL A O 1
ATOM 2015 N N . GLU A 1 262 ? -31.702 10.022 22.242 1.00 69.38 262 GLU A N 1
ATOM 2016 C CA . GLU A 1 262 ? -31.943 10.197 23.681 1.00 69.38 262 GLU A CA 1
ATOM 2017 C C . GLU A 1 262 ? -32.612 11.543 23.989 1.00 69.38 262 GLU A C 1
ATOM 2019 O O . GLU A 1 262 ? -33.579 11.586 24.749 1.00 69.38 262 GLU A O 1
ATOM 2024 N N . GLN A 1 263 ? -32.169 12.632 23.354 1.00 68.50 263 GLN A N 1
ATOM 2025 C CA . GLN A 1 263 ? -32.776 13.954 23.537 1.00 68.50 263 GLN A CA 1
ATOM 2026 C C . GLN A 1 263 ? -34.234 14.005 23.071 1.00 68.50 263 GLN A C 1
ATOM 2028 O O . GLN A 1 263 ? -35.073 14.565 23.774 1.00 68.50 263 GLN A O 1
ATOM 2033 N N . THR A 1 264 ? -34.564 13.394 21.929 1.00 66.00 264 THR A N 1
ATOM 2034 C CA . THR A 1 264 ? -35.952 13.342 21.440 1.00 66.00 264 THR A CA 1
ATOM 2035 C C . THR A 1 264 ? -36.857 12.530 22.374 1.00 66.00 264 THR A C 1
ATOM 2037 O O . THR A 1 264 ? -38.000 12.916 22.607 1.00 66.00 264 THR A O 1
ATOM 2040 N N . ARG A 1 265 ? -36.344 11.446 22.973 1.00 61.41 265 ARG A N 1
ATOM 2041 C CA . ARG A 1 265 ? -37.091 10.641 23.957 1.00 61.41 265 ARG A CA 1
ATOM 2042 C C . ARG A 1 265 ? -37.360 11.374 25.271 1.00 61.41 265 ARG A C 1
ATOM 2044 O O . ARG A 1 265 ? -38.371 11.099 25.895 1.00 61.41 265 ARG A O 1
ATOM 2051 N N . LEU A 1 266 ? -36.479 12.282 25.691 1.00 61.38 266 LEU A N 1
ATOM 2052 C CA . LEU A 1 266 ? -36.645 13.068 26.923 1.00 61.38 266 LEU A CA 1
ATOM 2053 C C . LEU A 1 266 ? -37.601 14.265 26.762 1.00 61.38 266 LEU A C 1
ATOM 2055 O O . LEU A 1 266 ? -38.009 14.852 27.761 1.00 61.38 266 LEU A O 1
ATOM 2059 N N . GLN A 1 267 ? -37.930 14.650 25.525 1.00 55.75 267 GLN A N 1
ATOM 2060 C CA . GLN A 1 267 ? -38.826 15.772 25.207 1.00 55.75 267 GLN A CA 1
ATOM 2061 C C . GLN A 1 267 ? -40.278 15.348 24.915 1.00 55.75 267 GLN A C 1
ATOM 2063 O O . GLN A 1 267 ? -41.107 16.218 24.646 1.00 55.75 267 GLN A O 1
ATOM 2068 N N . THR A 1 268 ? -40.582 14.046 24.960 1.00 46.53 268 THR A N 1
ATOM 2069 C CA . THR A 1 268 ? -41.926 13.481 24.735 1.00 46.53 268 THR A CA 1
ATOM 2070 C C . THR A 1 268 ? -42.457 12.872 26.024 1.00 46.53 268 THR A C 1
ATOM 2072 O O . THR A 1 268 ? -43.660 13.059 26.308 1.00 46.53 268 THR A O 1
#

Radius of gyration: 30.41 Å; Cα contacts (8 Å, |Δi|>4): 373; chains: 1; bounding box: 74×35×80 Å